Protein AF-A0A2K9BTG3-F1 (afdb_monomer)

pLDDT: mean 80.44, std 11.22, range [36.44, 94.31]

Mean predicted aligned error: 13.42 Å

Sequence (215 aa):
MNRWTSDKAIRYGFTLLWLLAGLSAVVWTIVGSVGYWARKGWLPADTAGWAQAFGAIVAIVVAIAIPFYQNQLQLRQKEEAELKQRLDGINATFALMNHFCGTFRQLIFVISRHPHWSSPARKSIAHELKQSAAMLREIPVTALSNEMVHFLVGLREVSNYGEFIAETLNQFPEPIISEDTVKRIKGQSKLIDKWMEELGELDDDVRYRYQLIRN

Nearest PDB structures (foldseek):
  3ja6-assembly1_H  TM=2.106E-01  e=8.082E-02  Escherichia coli
  3g67-assembly1_B  TM=2.908E-01  e=3.672E-01  Thermotoga maritima
  3zx6-assembly1_B  TM=2.421E-01  e=3.491E-01  Archaeoglobus fulgidus DSM 4304
  8q72-assembly1_B  TM=3.149E-01  e=3.932E+00  Escherichia coli

Solvent-accessible surface area (backbone atoms only — not comparable to full-atom values): 11860 Å² total; per-residue (Å²): 133,85,76,82,47,70,69,56,56,52,52,53,51,53,52,50,50,52,50,50,52,50,52,51,53,52,51,48,52,53,51,51,46,52,53,52,40,32,75,71,66,77,38,66,77,62,57,62,57,51,55,51,51,52,52,50,52,52,50,54,53,49,66,52,50,52,58,54,53,50,50,53,51,51,51,53,51,48,53,54,50,53,50,48,52,48,52,53,40,52,53,53,51,49,52,51,50,54,52,53,38,50,54,4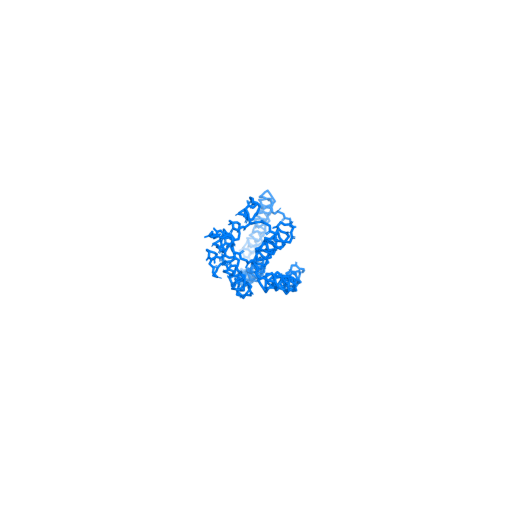7,53,52,47,54,49,48,54,72,74,44,81,65,70,90,44,70,70,52,51,52,49,22,49,49,32,37,50,54,29,53,54,56,68,67,56,57,69,84,80,43,50,79,84,50,39,62,58,52,52,52,50,42,57,54,23,54,51,38,28,55,50,18,53,51,66,68,45,81,75,75,65,82,81,47,72,66,56,55,51,49,53,54,50,53,40,52,50,51,51,52,51,52,51,57,49,47,58,50,50,52,53,53,52,51,53,52,52,63,74,73,107

Radius of gyration: 33.87 Å; Cα contacts (8 Å, |Δi|>4): 104; chains: 1; bounding box: 75×32×94 Å

Foldseek 3Di:
DPPPDPVNVVVVVVVVVVVVVVVVVVLCVVLVVVVVCVVVVNDPPCVNVVSVVVVVVVVVVCVVVVVVVVVVVVVLVVVLVVLVLQLVLLVVLLVLLVLQLVLLVQQLVCCVPPVDQPDPSLLVSLVVLLVSLVVLVPPDLVSHDPVCSVSSVLSNVLSVLSNVVSVLSVDPPNDNCDPVNSVVSVVSSVVSVVVSVVSVVVSVVSVVVSVVSVD

Structure (mmCIF, N/CA/C/O backbone):
data_AF-A0A2K9BTG3-F1
#
_entry.id   AF-A0A2K9BTG3-F1
#
loop_
_atom_site.group_PDB
_atom_site.id
_atom_site.type_symbol
_atom_site.label_atom_id
_atom_site.label_alt_id
_atom_site.label_comp_id
_atom_site.label_asym_id
_atom_site.label_entity_id
_atom_site.label_seq_id
_atom_site.pdbx_PDB_ins_code
_atom_site.Cartn_x
_atom_site.Cartn_y
_atom_site.Cartn_z
_atom_site.occupancy
_atom_site.B_iso_or_equiv
_atom_site.auth_seq_id
_atom_site.auth_comp_id
_atom_site.auth_asym_id
_atom_site.auth_atom_id
_atom_site.pdbx_PDB_model_num
ATOM 1 N N . MET A 1 1 ? -15.028 13.029 10.082 1.00 36.44 1 MET A N 1
ATOM 2 C CA . MET A 1 1 ? -14.264 12.640 11.294 1.00 36.44 1 MET A CA 1
ATOM 3 C C . MET A 1 1 ? -14.322 13.788 12.287 1.00 36.44 1 MET A C 1
ATOM 5 O O . MET A 1 1 ? -13.565 14.740 12.149 1.00 36.44 1 MET A O 1
ATOM 9 N N . ASN A 1 2 ? -15.247 13.743 13.248 1.00 43.81 2 ASN A N 1
ATOM 10 C CA . ASN A 1 2 ? -15.273 14.723 14.333 1.00 43.81 2 ASN A CA 1
ATOM 11 C C . ASN A 1 2 ? -14.110 14.415 15.278 1.00 43.81 2 ASN A C 1
ATOM 13 O O . ASN A 1 2 ? -14.174 13.453 16.039 1.00 43.81 2 ASN A O 1
ATOM 17 N N . ARG A 1 3 ? -13.034 15.209 15.206 1.00 46.75 3 ARG A N 1
ATOM 18 C CA . ARG A 1 3 ? -11.965 15.181 16.209 1.00 46.75 3 ARG A CA 1
ATOM 19 C C . ARG A 1 3 ? -12.603 15.454 17.570 1.00 46.75 3 ARG A C 1
ATOM 21 O O . ARG A 1 3 ? -13.122 16.545 17.808 1.00 46.75 3 ARG A O 1
ATOM 28 N N . TRP A 1 4 ? -12.583 14.453 18.442 1.00 47.34 4 TRP A N 1
ATOM 29 C CA . TRP A 1 4 ? -12.777 14.632 19.873 1.00 47.34 4 TRP A CA 1
ATOM 30 C C . TRP A 1 4 ? -11.646 15.545 20.359 1.00 47.34 4 TRP A C 1
ATOM 32 O O . TRP A 1 4 ? -10.523 15.109 20.585 1.00 47.34 4 TRP A O 1
ATOM 42 N N . THR A 1 5 ? -11.898 16.850 20.397 1.00 57.16 5 THR A N 1
ATOM 43 C CA . THR A 1 5 ? -10.977 17.800 21.014 1.00 57.16 5 THR A CA 1
ATOM 44 C C . THR A 1 5 ? -11.006 17.561 22.521 1.00 57.16 5 THR A C 1
ATOM 46 O O . THR A 1 5 ? -12.083 17.370 23.089 1.00 57.16 5 THR A O 1
ATOM 49 N N . SER A 1 6 ? -9.833 17.553 23.160 1.00 59.50 6 SER A N 1
ATOM 50 C CA . SER A 1 6 ? -9.666 17.271 24.597 1.00 59.50 6 SER A CA 1
ATOM 51 C C . SER A 1 6 ? -10.650 18.066 25.475 1.00 59.50 6 SER A C 1
ATOM 53 O O . SER A 1 6 ? -11.231 17.534 26.415 1.00 59.50 6 SER A O 1
ATOM 55 N N . ASP A 1 7 ? -10.969 19.303 25.079 1.00 61.62 7 ASP A N 1
ATOM 56 C CA . ASP A 1 7 ? -11.951 20.157 25.758 1.00 61.62 7 ASP A CA 1
ATOM 57 C C . ASP A 1 7 ? -13.381 19.604 25.785 1.00 61.62 7 ASP A C 1
ATOM 59 O O . ASP A 1 7 ? -14.102 19.788 26.768 1.00 61.62 7 ASP A O 1
ATOM 63 N N . LYS A 1 8 ? -13.827 18.925 24.721 1.00 62.06 8 LYS A N 1
ATOM 64 C CA . LYS A 1 8 ? -15.168 18.322 24.681 1.00 62.06 8 LYS A CA 1
ATOM 65 C C . LYS A 1 8 ? -15.225 17.099 25.592 1.00 62.06 8 LYS A C 1
ATOM 67 O O . LYS A 1 8 ? -16.190 16.957 26.335 1.00 62.06 8 LYS A O 1
ATOM 72 N N . ALA A 1 9 ? -14.179 16.274 25.590 1.00 63.06 9 ALA A N 1
ATOM 73 C CA . ALA A 1 9 ? -14.059 15.111 26.469 1.00 63.06 9 ALA A CA 1
ATOM 74 C C . ALA A 1 9 ? -14.110 15.510 27.952 1.00 63.06 9 ALA A C 1
ATOM 76 O O . ALA A 1 9 ? -14.863 14.925 28.727 1.00 63.06 9 ALA A O 1
ATOM 77 N N . ILE A 1 10 ? -13.367 16.560 28.321 1.00 68.56 10 ILE A N 1
ATOM 78 C CA . ILE A 1 10 ? -13.328 17.090 29.688 1.00 68.56 10 ILE A CA 1
ATOM 79 C C . ILE A 1 10 ? -14.696 17.650 30.088 1.00 68.56 10 ILE A C 1
ATOM 81 O O . ILE A 1 10 ? -15.190 17.333 31.167 1.00 68.56 10 ILE A O 1
ATOM 85 N N . ARG A 1 11 ? -15.354 18.427 29.216 1.00 70.62 11 ARG A N 1
ATOM 86 C CA . ARG A 1 11 ? -16.689 18.979 29.505 1.00 70.62 11 ARG A CA 1
ATOM 87 C C . ARG A 1 11 ? -17.745 17.892 29.677 1.00 70.62 11 ARG A C 1
ATOM 89 O O . ARG A 1 11 ? -18.478 17.923 30.663 1.00 70.62 11 ARG A O 1
ATOM 96 N N . TYR A 1 12 ? -17.818 16.916 28.772 1.00 74.19 12 TYR A N 1
ATOM 97 C CA . TYR A 1 12 ? -18.778 15.815 28.902 1.00 74.19 12 TYR A CA 1
ATOM 98 C C . TYR A 1 12 ? -18.477 14.937 30.119 1.00 74.19 12 TYR A C 1
ATOM 100 O O . TYR A 1 12 ? -19.401 14.593 30.851 1.00 74.19 12 TYR A O 1
ATOM 108 N N . GLY A 1 13 ? -17.199 14.652 30.390 1.00 75.25 13 GLY A N 1
ATOM 109 C CA . GLY A 1 13 ? -16.774 13.918 31.582 1.00 75.25 13 GLY A CA 1
ATOM 110 C C . GLY A 1 13 ? -17.172 14.625 32.877 1.00 75.25 13 GLY A C 1
ATOM 111 O O . GLY A 1 13 ? -17.758 14.005 33.759 1.00 75.25 13 GLY A O 1
ATOM 112 N N . PHE A 1 14 ? -16.946 15.937 32.968 1.00 79.81 14 PHE A N 1
ATOM 113 C CA . PHE A 1 14 ? -17.319 16.734 34.139 1.00 79.81 14 PHE A CA 1
ATOM 114 C C . PHE A 1 14 ? -18.841 16.794 34.332 1.00 79.81 14 PHE A C 1
ATOM 116 O O . PHE A 1 14 ? -19.332 16.657 35.450 1.00 79.81 14 PHE A O 1
ATOM 123 N N . THR A 1 15 ? -19.598 16.927 33.240 1.00 77.62 15 THR A N 1
ATOM 124 C CA . THR A 1 15 ? -21.071 16.949 33.279 1.00 77.62 15 THR A CA 1
ATOM 125 C C . THR A 1 15 ? -21.636 15.601 33.735 1.00 77.62 15 THR A C 1
ATOM 127 O O . THR A 1 15 ? -22.540 15.558 34.567 1.00 77.62 15 THR A O 1
ATOM 130 N N . LEU A 1 16 ? -21.068 14.495 33.243 1.00 79.38 16 LEU A N 1
ATOM 131 C CA . LEU A 1 16 ? -21.441 13.139 33.648 1.00 79.38 16 LEU A CA 1
ATOM 132 C C . LEU A 1 16 ? -21.132 12.887 35.131 1.00 79.38 16 LEU A C 1
ATOM 134 O O . LEU A 1 16 ? -21.935 12.274 35.829 1.00 79.38 16 LEU A O 1
ATOM 138 N N . LEU A 1 17 ? -19.996 13.390 35.618 1.00 80.56 17 LEU A N 1
ATOM 139 C CA . LEU A 1 17 ? -19.573 13.251 37.012 1.00 80.56 17 LEU A CA 1
ATOM 140 C C . LEU A 1 17 ? -20.520 14.002 37.960 1.00 80.56 17 LEU A C 1
ATOM 142 O O . LEU A 1 17 ? -20.942 13.441 38.969 1.00 80.56 17 LEU A O 1
ATOM 146 N N . TRP A 1 18 ? -20.941 15.218 37.598 1.00 81.62 18 TRP A N 1
ATOM 147 C CA . TRP A 1 18 ? -21.966 15.962 38.342 1.00 81.62 18 TRP A CA 1
ATOM 148 C C . TRP A 1 18 ? -23.341 15.293 38.303 1.00 81.62 18 TRP A C 1
ATOM 150 O O . TRP A 1 18 ? -24.028 15.260 39.322 1.00 81.62 18 TRP A O 1
ATOM 160 N N . LEU A 1 19 ? -23.729 14.715 37.163 1.00 82.00 19 LEU A N 1
ATOM 161 C CA . LEU A 1 19 ? -24.965 13.937 37.046 1.00 82.00 19 LEU A CA 1
ATOM 162 C C . LEU A 1 19 ? -24.946 12.695 37.941 1.00 82.00 19 LEU A C 1
ATOM 164 O O . LEU A 1 19 ? -25.920 12.440 38.644 1.00 82.00 19 LEU A O 1
ATOM 168 N N . LEU A 1 20 ? -23.836 11.954 37.961 1.00 80.31 20 LEU A N 1
ATOM 169 C CA . LEU A 1 20 ? -23.647 10.792 38.832 1.00 80.31 20 LEU A CA 1
ATOM 170 C C . LEU A 1 20 ? -23.641 11.182 40.313 1.00 80.31 20 LEU A C 1
ATOM 172 O O . LEU A 1 20 ? -24.278 10.507 41.118 1.00 80.31 20 LEU A O 1
ATOM 176 N N . ALA A 1 21 ? -22.971 12.278 40.675 1.00 81.12 21 ALA A N 1
ATOM 177 C CA . ALA A 1 21 ? -22.975 12.797 42.040 1.00 81.12 21 ALA A CA 1
ATOM 178 C C . ALA A 1 21 ? -24.385 13.230 42.479 1.00 81.12 21 ALA A C 1
ATOM 180 O O . ALA A 1 21 ? -24.820 12.889 43.579 1.00 81.12 21 ALA A O 1
ATOM 181 N N . GLY A 1 22 ? -25.124 13.913 41.600 1.00 81.25 22 GLY A N 1
ATOM 182 C CA . GLY A 1 22 ? -26.512 14.307 41.835 1.00 81.25 22 GLY A CA 1
ATOM 183 C C . GLY A 1 22 ? -27.444 13.105 41.988 1.00 81.25 22 GLY A C 1
ATOM 184 O O . GLY A 1 22 ? -28.186 13.025 42.963 1.00 81.25 22 GLY A O 1
ATOM 185 N N . LEU A 1 23 ? -27.360 12.127 41.082 1.00 78.00 23 LEU A N 1
ATOM 186 C CA . LEU A 1 23 ? -28.120 10.876 41.168 1.00 78.00 23 LEU A CA 1
ATOM 187 C C . LEU A 1 23 ? -27.798 10.102 42.449 1.00 78.00 23 LEU A C 1
ATOM 189 O O . LEU A 1 23 ? -28.713 9.635 43.121 1.00 78.00 23 LEU A O 1
ATOM 193 N N . SER A 1 24 ? -26.522 10.015 42.826 1.00 77.06 24 SER A N 1
ATOM 194 C CA . SER A 1 24 ? -26.092 9.376 44.073 1.00 77.06 24 SER A CA 1
ATOM 195 C C . SER A 1 24 ? -26.695 10.065 45.300 1.00 77.06 24 SER A C 1
ATOM 197 O O . SER A 1 24 ? -27.245 9.395 46.173 1.00 77.06 24 SER A O 1
ATOM 199 N N . ALA A 1 25 ? -26.687 11.401 45.342 1.00 78.00 25 ALA A N 1
ATOM 200 C CA . ALA A 1 25 ? -27.298 12.171 46.425 1.00 78.00 25 ALA A CA 1
ATOM 201 C C . ALA A 1 25 ? -28.826 11.979 46.500 1.00 78.00 25 ALA A C 1
ATOM 203 O O . ALA A 1 25 ? -29.384 11.859 47.593 1.00 78.00 25 ALA A O 1
ATOM 204 N N . VAL A 1 26 ? -29.509 11.894 45.354 1.00 78.25 26 VAL A N 1
ATOM 205 C CA . VAL A 1 26 ? -30.951 11.598 45.286 1.00 78.25 26 VAL A CA 1
ATOM 206 C C . VAL A 1 26 ? -31.246 10.181 45.789 1.00 78.25 26 VAL A C 1
ATOM 208 O O . VAL A 1 26 ? -32.145 9.984 46.603 1.00 78.25 26 VAL A O 1
ATOM 211 N N . VAL A 1 27 ? -30.458 9.185 45.384 1.00 78.00 27 VAL A N 1
ATOM 212 C CA . VAL A 1 27 ? -30.616 7.807 45.876 1.00 78.00 27 VAL A CA 1
ATOM 213 C C . VAL A 1 27 ? -30.379 7.741 47.385 1.00 78.00 27 VAL A C 1
ATOM 215 O O . VAL A 1 27 ? -31.176 7.142 48.105 1.00 78.00 27 VAL A O 1
ATOM 218 N N . TRP A 1 28 ? -29.345 8.412 47.896 1.00 78.62 28 TRP A N 1
ATOM 219 C CA . TRP A 1 28 ? -29.055 8.441 49.330 1.00 78.62 28 TRP A CA 1
ATOM 220 C C . TRP A 1 28 ? -30.132 9.149 50.148 1.00 78.62 28 TRP A C 1
ATOM 222 O O . TRP A 1 28 ? -30.462 8.702 51.244 1.00 78.62 28 TRP A O 1
ATOM 232 N N . THR A 1 29 ? -30.716 10.227 49.631 1.00 76.75 29 THR A N 1
ATOM 233 C CA . THR A 1 29 ? -31.825 10.909 50.311 1.00 76.75 29 THR A CA 1
ATOM 234 C C . THR A 1 29 ? -33.084 10.050 50.332 1.00 76.75 29 THR A C 1
ATOM 236 O O . THR A 1 29 ? -33.755 10.012 51.363 1.00 76.75 29 THR A O 1
ATOM 239 N N . ILE A 1 30 ? -33.369 9.287 49.274 1.00 72.88 30 ILE A N 1
ATOM 240 C CA . ILE A 1 30 ? -34.473 8.316 49.259 1.00 72.88 30 ILE A CA 1
ATOM 241 C C . ILE A 1 30 ? -34.217 7.193 50.276 1.00 72.88 30 ILE A C 1
ATOM 243 O O . ILE A 1 30 ? -35.064 6.937 51.130 1.00 72.88 30 ILE A O 1
ATOM 247 N N . VAL A 1 31 ? -33.034 6.573 50.253 1.00 72.00 31 VAL A N 1
ATOM 248 C CA . VAL A 1 31 ? -32.662 5.484 51.177 1.00 72.00 31 VAL A CA 1
ATOM 249 C C . VAL A 1 31 ? -32.638 5.963 52.635 1.00 72.00 31 VAL A C 1
ATOM 251 O O . VAL A 1 31 ? -33.196 5.308 53.517 1.00 72.00 31 VAL A O 1
ATOM 254 N N . GLY A 1 32 ? -32.048 7.130 52.897 1.00 70.38 32 GLY A N 1
ATOM 255 C CA . GLY A 1 32 ? -31.987 7.743 54.224 1.00 70.38 32 GLY A CA 1
ATOM 256 C C . GLY A 1 32 ? -33.364 8.140 54.755 1.00 70.38 32 GLY A C 1
ATOM 257 O O . GLY A 1 32 ? -33.646 7.938 55.937 1.00 70.38 32 GLY A O 1
ATOM 258 N N . SER A 1 33 ? -34.253 8.618 53.879 1.00 67.56 33 SER A N 1
ATOM 259 C CA . SER A 1 33 ? -35.650 8.881 54.228 1.00 67.56 33 SER A CA 1
ATOM 260 C C . SER A 1 33 ? -36.353 7.581 54.613 1.00 67.56 33 SER A C 1
ATOM 262 O O . SER A 1 33 ? -36.893 7.496 55.711 1.00 67.56 33 SER A O 1
ATOM 264 N N . VAL A 1 34 ? -36.285 6.533 53.785 1.00 65.12 34 VAL A N 1
ATOM 265 C CA . VAL A 1 34 ? -36.889 5.220 54.090 1.00 65.12 34 VAL A CA 1
ATOM 266 C C . VAL A 1 34 ? -36.386 4.671 55.432 1.00 65.12 34 VAL A C 1
ATOM 268 O O . VAL A 1 34 ? -37.192 4.217 56.242 1.00 65.12 34 VAL A O 1
ATOM 271 N N . GLY A 1 35 ? -35.087 4.792 55.725 1.00 63.53 35 GLY A N 1
ATOM 272 C CA . GLY A 1 35 ? -34.517 4.409 57.021 1.00 63.53 35 GLY A CA 1
ATOM 273 C C . GLY A 1 35 ? -35.051 5.232 58.203 1.00 63.53 35 GLY A C 1
ATOM 274 O O . GLY A 1 35 ? -35.332 4.673 59.264 1.00 63.53 35 GLY A O 1
ATOM 275 N N . TYR A 1 36 ? -35.244 6.544 58.028 1.00 67.12 36 TYR A N 1
ATOM 276 C CA . TYR A 1 36 ? -35.838 7.423 59.042 1.00 67.12 36 TYR A CA 1
ATOM 277 C C . TYR A 1 36 ? -37.305 7.061 59.338 1.00 67.12 36 TYR A C 1
ATOM 279 O O . TYR A 1 36 ? -37.693 6.951 60.504 1.00 67.12 36 TYR A O 1
ATOM 287 N N . TRP A 1 37 ? -38.109 6.817 58.298 1.00 66.62 37 TRP A N 1
ATOM 288 C CA . TRP A 1 37 ? -39.524 6.445 58.426 1.00 66.62 37 TRP A CA 1
ATOM 289 C C . TRP A 1 37 ? -39.719 5.023 58.981 1.00 66.62 37 TRP A C 1
ATOM 291 O O . TRP A 1 37 ? -40.629 4.805 59.783 1.00 66.62 37 TRP A O 1
ATOM 301 N N . ALA A 1 38 ? -38.828 4.083 58.646 1.00 60.09 38 ALA A N 1
ATOM 302 C CA . ALA A 1 38 ? -38.798 2.745 59.242 1.00 60.09 38 ALA A CA 1
ATOM 303 C C . ALA A 1 38 ? -38.472 2.795 60.748 1.00 60.09 38 ALA A C 1
ATOM 305 O O . ALA A 1 38 ? -39.129 2.133 61.548 1.00 60.09 38 ALA A O 1
ATOM 306 N N . ARG A 1 39 ? -37.523 3.647 61.173 1.00 61.94 39 ARG A N 1
ATOM 307 C CA . ARG A 1 39 ? -37.191 3.844 62.601 1.00 61.94 39 ARG A CA 1
ATOM 308 C C . ARG A 1 39 ? -38.335 4.453 63.414 1.00 61.94 39 ARG A C 1
ATOM 310 O O . ARG A 1 39 ? -38.448 4.168 64.601 1.00 61.94 39 ARG A O 1
ATOM 317 N N .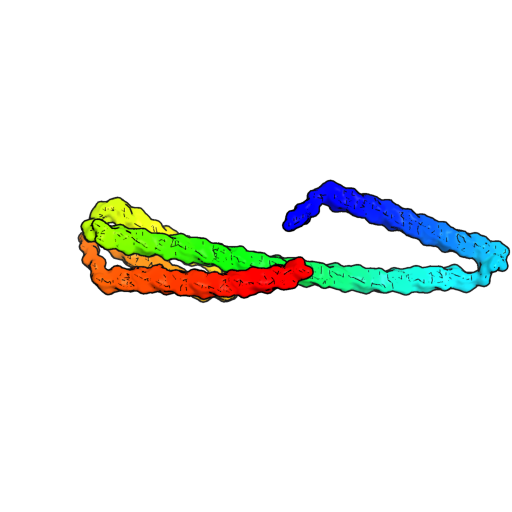 LYS A 1 40 ? -39.173 5.284 62.786 1.00 68.44 40 LYS A N 1
ATOM 318 C CA . LYS A 1 40 ? -40.384 5.864 63.391 1.00 68.44 40 LYS A CA 1
ATOM 319 C C . LYS A 1 40 ? -41.598 4.920 63.384 1.00 68.44 40 LYS A C 1
ATOM 321 O O . LYS A 1 40 ? -42.662 5.327 63.842 1.00 68.44 40 LYS A O 1
ATOM 326 N N . GLY A 1 41 ? -41.456 3.689 62.885 1.00 59.09 41 GLY A N 1
ATOM 327 C CA . GLY A 1 41 ? -42.519 2.677 62.879 1.00 59.09 41 GLY A CA 1
ATOM 328 C C . GLY A 1 41 ? -43.623 2.910 61.842 1.00 59.09 41 GLY A C 1
ATOM 329 O O . GLY A 1 41 ? -44.657 2.255 61.904 1.00 59.09 41 GLY A O 1
ATOM 330 N N . TRP A 1 42 ? -43.424 3.835 60.897 1.00 62.25 42 TRP A N 1
ATOM 331 C CA . TRP A 1 42 ? -44.396 4.149 59.838 1.00 62.25 42 TRP A CA 1
ATOM 332 C C . TRP A 1 42 ? -44.288 3.221 58.617 1.00 62.25 42 TRP A C 1
ATOM 334 O O . TRP A 1 42 ? -45.204 3.180 57.801 1.00 62.25 42 TRP A O 1
ATOM 344 N N . LEU A 1 43 ? -43.187 2.474 58.486 1.00 54.41 43 LEU A N 1
ATOM 345 C CA . LEU A 1 43 ? -42.949 1.500 57.418 1.00 54.41 43 LEU A CA 1
ATOM 346 C C . LEU A 1 43 ? -42.435 0.179 58.014 1.00 54.41 43 LEU A C 1
ATOM 348 O O . LEU A 1 43 ? -41.630 0.219 58.949 1.00 54.41 43 LEU A O 1
ATOM 352 N N . PRO A 1 44 ? -42.858 -0.985 57.485 1.00 59.78 44 PRO A N 1
ATOM 353 C CA . PRO A 1 44 ? -42.378 -2.284 57.945 1.00 59.78 44 PRO A CA 1
ATOM 354 C C . PRO A 1 44 ? -40.862 -2.417 57.732 1.00 59.78 44 PRO A C 1
ATOM 356 O O . PRO A 1 44 ? -40.314 -1.935 56.735 1.00 59.78 44 PRO A O 1
ATOM 359 N N . ALA A 1 45 ? -40.180 -3.082 58.671 1.00 60.16 45 ALA A N 1
ATOM 360 C CA . ALA A 1 45 ? -38.719 -3.226 58.692 1.00 60.16 45 ALA A CA 1
ATOM 361 C C . ALA A 1 45 ? -38.137 -3.863 57.410 1.00 60.16 45 ALA A C 1
ATOM 363 O O . ALA A 1 45 ? -36.992 -3.588 57.052 1.00 60.16 45 ALA A O 1
ATOM 364 N N . ASP A 1 46 ? -38.946 -4.621 56.665 1.00 59.28 46 ASP A N 1
ATOM 365 C CA . ASP A 1 46 ? -38.558 -5.259 55.402 1.00 59.28 46 ASP A CA 1
ATOM 366 C C . ASP A 1 46 ? -38.242 -4.266 54.271 1.00 59.28 46 ASP A C 1
ATOM 368 O O . ASP A 1 46 ? -37.548 -4.613 53.316 1.00 59.28 46 ASP A O 1
ATOM 372 N N . THR A 1 47 ? -38.684 -3.008 54.370 1.00 61.31 47 THR A N 1
ATOM 373 C CA . THR A 1 47 ? -38.504 -1.993 53.312 1.00 61.31 47 THR A CA 1
ATOM 374 C C . THR A 1 47 ? -37.023 -1.690 53.023 1.00 61.31 47 THR A C 1
ATOM 376 O O . THR A 1 47 ? -36.646 -1.440 51.877 1.00 61.31 47 THR A O 1
ATOM 379 N N . ALA A 1 48 ? -36.156 -1.764 54.041 1.00 61.62 48 ALA A N 1
ATOM 380 C CA . ALA A 1 48 ? -34.710 -1.598 53.872 1.00 61.62 48 ALA A CA 1
ATOM 381 C C . ALA A 1 48 ? -34.070 -2.782 53.117 1.00 61.62 48 ALA A C 1
ATOM 383 O O . ALA A 1 48 ? -33.185 -2.576 52.285 1.00 61.62 48 ALA A O 1
ATOM 384 N N . GLY A 1 49 ? -34.563 -4.006 53.348 1.00 61.53 49 GLY A N 1
ATOM 385 C CA . GLY A 1 49 ? -34.142 -5.205 52.617 1.00 61.53 49 GLY A CA 1
ATOM 386 C C . GLY A 1 49 ? -34.541 -5.155 51.141 1.00 61.53 49 GLY A C 1
ATOM 387 O O . GLY A 1 49 ? -33.734 -5.487 50.273 1.00 61.53 49 GLY A O 1
ATOM 388 N N . TRP A 1 50 ? -35.738 -4.640 50.838 1.00 65.25 50 TRP A N 1
ATOM 389 C CA . TRP A 1 50 ? -36.184 -4.412 49.460 1.00 65.25 50 TRP A CA 1
ATOM 390 C C . TRP A 1 50 ? -35.296 -3.407 48.717 1.00 65.25 50 TRP A C 1
ATOM 392 O O . TRP A 1 50 ? -34.876 -3.682 47.593 1.00 65.25 50 TRP A O 1
ATOM 402 N N . ALA A 1 51 ? -34.940 -2.279 49.340 1.00 67.00 51 ALA A N 1
ATOM 403 C CA . ALA A 1 51 ? -34.051 -1.287 48.727 1.00 67.00 51 ALA A CA 1
ATOM 404 C C . ALA A 1 51 ? -32.657 -1.864 48.406 1.00 67.00 51 ALA A C 1
ATOM 406 O O . ALA A 1 51 ? -32.108 -1.613 47.330 1.00 67.00 51 ALA A O 1
ATOM 407 N N . GLN A 1 52 ? -32.103 -2.683 49.305 1.00 67.38 52 GLN A N 1
ATOM 408 C CA . GLN A 1 52 ? -30.823 -3.358 49.091 1.00 67.38 52 GLN A CA 1
ATOM 409 C C . GLN A 1 52 ? -30.905 -4.424 47.987 1.00 67.38 52 GLN A C 1
ATOM 411 O O . GLN A 1 52 ? -29.998 -4.516 47.158 1.00 67.38 52 GLN A O 1
ATOM 416 N N . ALA A 1 53 ? -32.001 -5.186 47.927 1.00 70.62 53 ALA A N 1
ATOM 417 C CA . ALA A 1 53 ? -32.231 -6.179 46.881 1.00 70.62 53 ALA A CA 1
ATOM 418 C C . ALA A 1 53 ? -32.328 -5.534 45.486 1.00 70.62 53 ALA A C 1
ATOM 420 O O . ALA A 1 53 ? -31.680 -5.999 44.549 1.00 70.62 53 ALA A O 1
ATOM 421 N N . PHE A 1 54 ? -33.053 -4.417 45.350 1.00 71.12 54 PHE A N 1
ATOM 422 C CA . PHE A 1 54 ? -33.110 -3.667 44.090 1.00 71.12 54 PHE A CA 1
ATOM 423 C C . PHE A 1 54 ? -31.746 -3.093 43.691 1.00 71.12 54 PHE A C 1
ATOM 425 O O . PHE A 1 54 ? -31.350 -3.212 42.531 1.00 71.12 54 PHE A O 1
ATOM 432 N N . GLY A 1 55 ? -30.995 -2.529 44.643 1.00 69.75 55 GLY A N 1
ATOM 433 C CA . GLY A 1 55 ? -29.638 -2.037 44.392 1.00 69.75 55 GLY A CA 1
ATOM 434 C C . GLY A 1 55 ? -28.690 -3.136 43.899 1.00 69.75 55 GLY A C 1
ATOM 435 O O . GLY A 1 55 ? -27.943 -2.919 42.945 1.00 69.75 55 GLY A O 1
ATOM 436 N N . ALA A 1 56 ? -28.766 -4.333 44.489 1.00 69.12 56 ALA A N 1
ATOM 437 C CA . ALA A 1 56 ? -27.967 -5.485 44.075 1.00 69.12 56 ALA A CA 1
ATOM 438 C C . ALA A 1 56 ? -28.322 -5.964 42.657 1.00 69.12 56 ALA A C 1
ATOM 440 O O . ALA A 1 56 ? -27.425 -6.215 41.855 1.00 69.12 56 ALA A O 1
ATOM 441 N N . ILE A 1 57 ? -29.613 -6.030 42.314 1.00 73.19 57 ILE A N 1
ATOM 442 C CA . ILE A 1 57 ? -30.066 -6.415 40.968 1.00 73.19 57 ILE A CA 1
ATOM 443 C C . ILE A 1 57 ? -29.566 -5.412 39.922 1.00 73.19 57 ILE A C 1
ATOM 445 O O . ILE A 1 57 ? -28.999 -5.814 38.907 1.00 73.19 57 ILE A O 1
ATOM 449 N N . VAL A 1 58 ? -29.713 -4.108 40.177 1.00 75.44 58 VAL A N 1
ATOM 450 C CA . VAL A 1 58 ? -29.225 -3.062 39.264 1.00 75.44 58 VAL A CA 1
ATOM 451 C C . VAL A 1 58 ? -27.705 -3.136 39.112 1.00 75.44 58 VAL A C 1
ATOM 453 O O . VAL A 1 58 ? -27.206 -3.055 37.992 1.00 75.44 58 VAL A O 1
ATOM 456 N N . ALA A 1 59 ? -26.965 -3.349 40.203 1.00 77.06 59 ALA A N 1
ATOM 457 C CA . ALA A 1 59 ? -25.513 -3.493 40.155 1.00 77.06 59 ALA A CA 1
ATOM 458 C C . ALA A 1 59 ? -25.076 -4.687 39.291 1.00 77.06 59 ALA A C 1
ATOM 460 O O . ALA A 1 59 ? -24.160 -4.544 38.486 1.00 77.06 59 ALA A O 1
ATOM 461 N N . ILE A 1 60 ? -25.758 -5.833 39.397 1.00 77.00 60 ILE A N 1
ATOM 462 C CA . ILE A 1 60 ? -25.490 -7.015 38.563 1.00 77.00 60 ILE A CA 1
ATOM 463 C C . ILE A 1 60 ? -25.787 -6.718 37.087 1.00 77.00 60 ILE A C 1
ATOM 465 O O . ILE A 1 60 ? -24.963 -7.015 36.222 1.00 77.00 60 ILE A O 1
ATOM 469 N N . VAL A 1 61 ? -26.928 -6.088 36.786 1.00 78.19 61 VAL A N 1
ATOM 470 C CA . VAL A 1 61 ? -27.300 -5.721 35.408 1.00 78.19 61 VAL A CA 1
ATOM 471 C C . VAL A 1 61 ? -26.269 -4.768 34.801 1.00 78.19 61 VAL A C 1
ATOM 473 O O . VAL A 1 61 ? -25.812 -4.992 33.682 1.00 78.19 61 VAL A O 1
ATOM 476 N N . VAL A 1 62 ? -25.847 -3.742 35.543 1.00 81.81 62 VAL A N 1
ATOM 477 C CA . VAL A 1 62 ? -24.820 -2.785 35.101 1.00 81.81 62 VAL A CA 1
ATOM 478 C C . VAL A 1 62 ? -23.464 -3.473 34.919 1.00 81.81 62 VAL A C 1
ATOM 480 O O . VAL A 1 62 ? -22.789 -3.233 33.916 1.00 81.81 62 VAL A O 1
ATOM 483 N N . ALA A 1 63 ? -23.086 -4.370 35.833 1.00 76.19 63 ALA A N 1
ATOM 484 C CA . ALA A 1 63 ? -21.836 -5.120 35.763 1.00 76.19 63 ALA A CA 1
ATOM 485 C C . ALA A 1 63 ? -21.749 -6.044 34.538 1.00 76.19 63 ALA A C 1
ATOM 487 O O . ALA A 1 63 ? -20.645 -6.315 34.080 1.00 76.19 63 ALA A O 1
ATOM 488 N N . ILE A 1 64 ? -22.880 -6.494 33.984 1.00 82.06 64 ILE A N 1
ATOM 489 C CA . ILE A 1 64 ? -22.930 -7.294 32.748 1.00 82.06 64 ILE A CA 1
ATOM 490 C C . ILE A 1 64 ? -23.059 -6.393 31.510 1.00 82.06 64 ILE A C 1
ATOM 492 O O . ILE A 1 64 ? -22.392 -6.616 30.498 1.00 82.06 64 ILE A O 1
ATOM 496 N N . ALA A 1 65 ? -23.891 -5.351 31.581 1.00 78.44 65 ALA A N 1
ATOM 497 C CA . ALA A 1 65 ? -24.178 -4.477 30.448 1.00 78.44 65 ALA A CA 1
ATOM 498 C C . ALA A 1 65 ? -22.950 -3.671 29.995 1.00 78.44 65 ALA A C 1
ATOM 500 O O . ALA A 1 65 ? -22.705 -3.553 28.795 1.00 78.44 65 ALA A O 1
ATOM 501 N N . ILE A 1 66 ? -22.153 -3.152 30.937 1.00 82.75 66 ILE A N 1
ATOM 502 C CA . ILE A 1 66 ? -20.947 -2.370 30.625 1.00 82.75 66 ILE A CA 1
ATOM 503 C C . ILE A 1 66 ? -19.915 -3.186 29.827 1.00 82.75 66 ILE A C 1
ATOM 505 O O . ILE A 1 66 ? -19.556 -2.739 28.735 1.00 82.75 66 ILE A O 1
ATOM 509 N N . PRO A 1 67 ? -19.429 -4.357 30.292 1.00 80.38 67 PRO A N 1
ATOM 510 C CA . PRO A 1 67 ? -18.435 -5.122 29.545 1.00 80.38 67 PRO A CA 1
ATOM 511 C C . PRO A 1 67 ? -18.985 -5.630 28.212 1.00 80.38 67 PRO A C 1
ATOM 513 O O . PRO A 1 67 ? -18.240 -5.658 27.238 1.00 80.38 67 PRO A O 1
ATOM 516 N N . PHE A 1 68 ? -20.278 -5.959 28.120 1.00 84.31 68 PHE A N 1
ATOM 517 C CA . PHE A 1 68 ? -20.894 -6.327 26.844 1.00 84.31 68 PHE A CA 1
ATOM 518 C C . PHE A 1 68 ? -20.808 -5.184 25.821 1.00 84.31 68 PHE A C 1
ATOM 520 O O . PHE A 1 68 ? -20.365 -5.388 24.689 1.00 84.31 68 PHE A O 1
ATOM 527 N N . TYR A 1 69 ? -21.162 -3.965 26.234 1.00 81.38 69 TYR A N 1
ATOM 528 C CA . TYR A 1 69 ? -21.103 -2.791 25.365 1.00 81.38 69 TYR A CA 1
ATOM 529 C C . TYR A 1 69 ? -19.660 -2.407 25.009 1.00 81.38 69 TYR A C 1
ATOM 531 O O . TYR A 1 69 ? -19.367 -2.054 23.867 1.00 81.38 69 TYR A O 1
ATOM 539 N N . GLN A 1 70 ? -18.737 -2.516 25.968 1.00 83.44 70 GLN A N 1
ATOM 540 C CA . GLN A 1 70 ? -17.312 -2.277 25.735 1.00 83.44 70 GLN A CA 1
ATOM 541 C C . GLN A 1 70 ? -16.715 -3.292 24.759 1.00 83.44 70 GLN A C 1
ATOM 543 O O . GLN A 1 70 ? -15.957 -2.900 23.875 1.00 83.44 70 GLN A O 1
ATOM 548 N N . ASN A 1 71 ? -17.078 -4.571 24.872 1.00 87.06 71 ASN A N 1
ATOM 549 C CA . ASN A 1 71 ? -16.582 -5.614 23.981 1.00 87.06 71 ASN A CA 1
ATOM 550 C C . ASN A 1 71 ? -17.086 -5.395 22.544 1.00 87.06 71 ASN A C 1
ATOM 552 O O . ASN A 1 71 ? -16.301 -5.429 21.604 1.00 87.06 71 ASN A O 1
ATOM 556 N N . GLN A 1 72 ? -18.363 -5.040 22.372 1.00 85.31 72 GLN A N 1
ATOM 557 C CA . GLN A 1 72 ? -18.926 -4.659 21.068 1.00 85.31 72 GLN A CA 1
ATOM 558 C C . GLN A 1 72 ? -18.190 -3.468 20.432 1.00 85.31 72 GLN A C 1
ATOM 560 O O . GLN A 1 72 ? -17.857 -3.498 19.248 1.00 85.31 72 GLN A O 1
ATOM 565 N N . LEU A 1 73 ? -17.887 -2.427 21.215 1.00 85.62 73 LEU A N 1
ATOM 566 C CA . LEU A 1 73 ? -17.122 -1.273 20.731 1.00 85.62 73 LEU A CA 1
ATOM 567 C C . LEU A 1 73 ? -15.685 -1.648 20.348 1.00 85.62 73 LEU A C 1
ATOM 569 O O . LEU A 1 73 ? -15.191 -1.184 19.323 1.00 85.62 73 LEU A O 1
ATOM 573 N N . GLN A 1 74 ? -15.020 -2.492 21.140 1.00 86.62 74 GLN A N 1
ATOM 574 C CA . GLN A 1 74 ? -13.664 -2.958 20.842 1.00 86.62 74 GLN A CA 1
ATOM 575 C C . GLN A 1 74 ? -13.612 -3.812 19.574 1.00 86.62 74 GLN A C 1
ATOM 577 O O . GLN A 1 74 ? -12.669 -3.673 18.799 1.00 86.62 74 GLN A O 1
ATOM 582 N N . LEU A 1 75 ? -14.614 -4.665 19.342 1.00 87.56 75 LEU A N 1
ATOM 583 C CA . LEU A 1 75 ? -14.710 -5.467 18.122 1.00 87.56 75 LEU A CA 1
ATOM 584 C C . LEU A 1 75 ? -14.834 -4.570 16.885 1.00 87.56 75 LEU A C 1
ATOM 586 O O . LEU A 1 75 ? -14.018 -4.691 15.976 1.00 87.56 75 LEU A O 1
ATOM 590 N N . ARG A 1 76 ? -15.742 -3.585 16.903 1.00 86.00 76 ARG A N 1
ATOM 591 C CA . ARG A 1 76 ? -15.880 -2.621 15.794 1.00 86.00 76 ARG A CA 1
ATOM 592 C C . ARG A 1 76 ? -14.604 -1.818 15.545 1.00 86.00 76 ARG A C 1
ATOM 594 O O . ARG A 1 76 ? -14.208 -1.625 14.403 1.00 86.00 76 ARG A O 1
ATOM 601 N N . GLN A 1 77 ? -13.932 -1.366 16.605 1.00 87.00 77 GLN A N 1
ATOM 602 C CA . GLN A 1 77 ? -12.669 -0.631 16.472 1.00 87.00 77 GLN A CA 1
ATOM 603 C C . GLN A 1 77 ? -11.552 -1.490 15.871 1.00 87.00 77 GLN A C 1
ATOM 605 O O . GLN A 1 77 ? -10.744 -0.977 15.097 1.00 87.00 77 GLN A O 1
ATOM 610 N N . LYS A 1 78 ? -11.497 -2.782 16.216 1.00 88.19 78 LYS A N 1
ATOM 611 C CA . LYS A 1 78 ? -10.546 -3.722 15.612 1.00 88.19 78 LYS A CA 1
ATOM 612 C C . LYS A 1 78 ? -10.841 -3.927 14.130 1.00 88.19 78 LYS A C 1
ATOM 614 O O . LYS A 1 78 ? -9.924 -3.796 13.331 1.00 88.19 78 LYS A O 1
ATOM 619 N N . GLU A 1 79 ? -12.101 -4.146 13.762 1.00 88.06 79 GLU A N 1
ATOM 620 C CA . GLU A 1 79 ? -12.514 -4.297 12.359 1.00 88.06 79 GLU A CA 1
ATOM 621 C C . GLU A 1 79 ? -12.189 -3.046 11.524 1.00 88.06 79 GLU A C 1
ATOM 623 O O . GLU A 1 79 ? -11.614 -3.147 10.440 1.00 88.06 79 GLU A O 1
ATOM 628 N N . GLU A 1 80 ? -12.478 -1.848 12.044 1.00 87.31 80 GLU A N 1
ATOM 629 C CA . GLU A 1 80 ? -12.117 -0.591 11.377 1.00 87.31 80 GLU A CA 1
ATOM 630 C C . GLU A 1 80 ? -10.598 -0.427 11.221 1.00 87.31 80 GLU A C 1
ATOM 632 O O . GLU A 1 80 ? -10.131 0.043 10.179 1.00 87.31 80 GLU A O 1
ATOM 637 N N . ALA A 1 81 ? -9.821 -0.795 12.245 1.00 87.50 81 ALA A N 1
ATOM 638 C CA . ALA A 1 81 ? -8.365 -0.720 12.206 1.00 87.50 81 ALA A CA 1
ATOM 639 C C . ALA A 1 81 ? -7.773 -1.703 11.185 1.00 87.50 81 ALA A C 1
ATOM 641 O O . ALA A 1 81 ? -6.885 -1.321 10.423 1.00 87.50 81 ALA A O 1
ATOM 642 N N . GLU A 1 82 ? -8.298 -2.929 11.122 1.00 87.75 82 GLU A N 1
ATOM 643 C CA . GLU A 1 82 ? -7.896 -3.942 10.145 1.00 87.75 82 GLU A CA 1
ATOM 644 C C . GLU A 1 82 ? -8.201 -3.498 8.711 1.00 87.75 82 GLU A C 1
ATOM 646 O O . GLU A 1 82 ? -7.329 -3.569 7.845 1.00 87.75 82 GLU A O 1
ATOM 651 N N . LEU A 1 83 ? -9.408 -2.986 8.446 1.00 87.56 83 LEU A N 1
ATOM 652 C CA . LEU A 1 83 ? -9.768 -2.477 7.119 1.00 87.56 83 LEU A CA 1
ATOM 653 C C . LEU A 1 83 ? -8.917 -1.278 6.712 1.00 87.56 83 LEU A C 1
ATOM 655 O O . LEU A 1 83 ? -8.468 -1.196 5.569 1.00 87.56 83 LEU A O 1
ATOM 659 N N . LYS A 1 84 ? -8.648 -0.361 7.644 1.00 87.88 84 LYS A N 1
ATOM 660 C CA . LYS A 1 84 ? -7.767 0.773 7.375 1.00 87.88 84 LYS A CA 1
ATOM 661 C C . LYS A 1 84 ? -6.350 0.310 7.038 1.00 87.88 84 LYS A C 1
ATOM 663 O O . LYS A 1 84 ? -5.778 0.786 6.064 1.00 87.88 84 LYS A O 1
ATOM 668 N N . GLN A 1 85 ? -5.806 -0.641 7.795 1.00 87.19 85 GLN A N 1
ATOM 669 C CA . GLN A 1 85 ? -4.488 -1.207 7.519 1.00 87.19 85 GLN A CA 1
ATOM 670 C C . GLN A 1 85 ? -4.438 -1.887 6.141 1.00 87.19 85 GLN A C 1
ATOM 672 O O . GLN A 1 85 ? -3.441 -1.759 5.431 1.00 87.19 85 GLN A O 1
ATOM 677 N N . ARG A 1 86 ? -5.516 -2.570 5.731 1.00 88.44 86 ARG A N 1
ATOM 678 C CA . ARG A 1 86 ? -5.636 -3.142 4.380 1.00 88.44 86 ARG A CA 1
ATOM 679 C C . ARG A 1 86 ? -5.610 -2.058 3.301 1.00 88.44 86 ARG A C 1
ATOM 681 O O . ARG A 1 86 ? -4.830 -2.184 2.364 1.00 88.44 86 ARG A O 1
ATOM 688 N N . LEU A 1 87 ? -6.386 -0.982 3.460 1.00 89.31 87 LEU A N 1
ATOM 689 C CA . LEU A 1 87 ? -6.393 0.160 2.532 1.00 89.31 87 LEU A CA 1
ATOM 690 C C . LEU A 1 87 ? -5.025 0.843 2.436 1.00 89.31 87 LEU A C 1
ATOM 692 O O . LEU A 1 87 ? -4.583 1.195 1.345 1.00 89.31 87 LEU A O 1
ATOM 696 N N . ASP A 1 88 ? -4.332 1.011 3.562 1.00 88.88 88 ASP A N 1
ATOM 697 C CA . ASP A 1 88 ? -2.981 1.573 3.578 1.00 88.88 88 ASP A CA 1
ATOM 698 C C . ASP A 1 88 ? -2.000 0.663 2.808 1.00 88.88 88 ASP A C 1
ATOM 700 O O . ASP A 1 88 ? -1.182 1.155 2.027 1.00 88.88 88 ASP A O 1
ATOM 704 N N . GLY A 1 89 ? -2.130 -0.664 2.944 1.00 88.12 89 GLY A N 1
ATOM 705 C CA . GLY A 1 89 ? -1.349 -1.647 2.183 1.00 88.12 89 GLY A CA 1
ATOM 706 C C . GLY A 1 89 ? -1.629 -1.632 0.675 1.00 88.12 89 GLY A C 1
ATOM 707 O O . GLY A 1 89 ? -0.692 -1.690 -0.126 1.00 88.12 89 GLY A O 1
ATOM 708 N N . ILE A 1 90 ? -2.898 -1.500 0.282 1.00 91.38 90 ILE A N 1
ATOM 709 C CA . ILE A 1 90 ? -3.328 -1.359 -1.120 1.00 91.38 90 ILE A CA 1
ATOM 710 C C . ILE A 1 90 ? -2.744 -0.083 -1.725 1.00 91.38 90 ILE A C 1
ATOM 712 O O . ILE A 1 90 ? -2.078 -0.139 -2.757 1.00 91.38 90 ILE A O 1
ATOM 716 N N . ASN A 1 91 ? -2.898 1.056 -1.046 1.00 90.62 91 ASN A N 1
ATOM 717 C CA . ASN A 1 91 ? -2.366 2.338 -1.509 1.00 90.62 91 ASN A CA 1
ATOM 718 C C . ASN A 1 91 ? -0.837 2.324 -1.639 1.00 90.62 91 ASN A C 1
ATOM 720 O O . ASN A 1 91 ? -0.296 2.844 -2.617 1.00 90.62 91 ASN A O 1
ATOM 724 N N . ALA A 1 92 ? -0.129 1.716 -0.682 1.00 90.00 92 ALA A N 1
ATOM 725 C CA . ALA A 1 92 ? 1.321 1.562 -0.757 1.00 90.00 92 ALA A CA 1
ATOM 726 C C . ALA A 1 92 ? 1.736 0.710 -1.968 1.00 90.00 92 ALA A C 1
ATOM 728 O O . ALA A 1 92 ? 2.637 1.091 -2.716 1.00 90.00 92 ALA A O 1
ATOM 729 N N . THR A 1 93 ? 1.045 -0.409 -2.201 1.00 91.06 93 THR A N 1
ATOM 730 C CA . THR A 1 93 ? 1.299 -1.296 -3.346 1.00 91.06 93 THR A CA 1
ATOM 731 C C . THR A 1 93 ? 1.014 -0.585 -4.670 1.00 91.06 93 THR A C 1
ATOM 733 O O . THR A 1 93 ? 1.829 -0.647 -5.590 1.00 91.06 93 THR A O 1
ATOM 736 N N . PHE A 1 94 ? -0.077 0.180 -4.746 1.00 92.06 94 PHE A N 1
ATOM 737 C CA . PHE A 1 94 ? -0.435 0.979 -5.916 1.00 92.06 94 PHE A CA 1
ATOM 738 C C . PHE A 1 94 ? 0.630 2.038 -6.230 1.00 92.06 94 PHE A C 1
ATOM 740 O O . PHE A 1 94 ? 1.049 2.190 -7.378 1.00 92.06 94 PHE A O 1
ATOM 747 N N . ALA A 1 95 ? 1.132 2.738 -5.208 1.00 90.69 95 ALA A N 1
ATOM 748 C CA . ALA A 1 95 ? 2.199 3.722 -5.372 1.00 90.69 95 ALA A CA 1
ATOM 749 C C . ALA A 1 95 ? 3.495 3.088 -5.906 1.00 90.69 95 ALA A C 1
ATOM 751 O O . ALA A 1 95 ? 4.134 3.657 -6.796 1.00 90.69 95 ALA A O 1
ATOM 752 N N . LEU A 1 96 ? 3.854 1.896 -5.414 1.00 90.31 96 LEU A N 1
ATOM 753 C CA . LEU A 1 96 ? 5.008 1.137 -5.903 1.00 90.31 96 LEU A CA 1
ATOM 754 C C . LEU A 1 96 ? 4.830 0.719 -7.367 1.00 90.31 96 LEU A C 1
ATOM 756 O O . LEU A 1 96 ? 5.734 0.939 -8.174 1.00 90.31 96 LEU A O 1
ATOM 760 N N . MET A 1 97 ? 3.666 0.171 -7.730 1.00 92.12 97 MET A N 1
ATOM 761 C CA . MET A 1 97 ? 3.358 -0.212 -9.113 1.00 92.12 97 MET A CA 1
ATOM 762 C C . MET A 1 97 ? 3.404 0.976 -10.065 1.00 92.12 97 MET A C 1
ATOM 764 O O . MET A 1 97 ? 4.037 0.893 -11.117 1.00 92.12 97 MET A O 1
ATOM 768 N N . ASN A 1 98 ? 2.778 2.091 -9.688 1.00 91.31 98 ASN A N 1
ATOM 769 C CA . ASN A 1 98 ? 2.734 3.289 -10.515 1.00 91.31 98 ASN A CA 1
ATOM 770 C C . ASN A 1 98 ? 4.138 3.866 -10.741 1.00 91.31 98 ASN A C 1
ATOM 772 O O . ASN A 1 98 ? 4.494 4.214 -11.868 1.00 91.31 98 ASN A O 1
ATOM 776 N N . HIS A 1 99 ? 4.967 3.911 -9.692 1.00 89.38 99 HIS A N 1
ATOM 777 C CA . HIS A 1 99 ? 6.363 4.322 -9.819 1.00 89.38 99 HIS A CA 1
ATOM 778 C C . HIS A 1 99 ? 7.123 3.407 -10.791 1.00 89.38 99 HIS A C 1
ATOM 780 O O . HIS A 1 99 ? 7.741 3.896 -11.736 1.00 89.38 99 HIS A O 1
ATOM 786 N N . PHE A 1 100 ? 7.010 2.086 -10.624 1.00 87.75 100 PHE A N 1
ATOM 787 C CA . PHE A 1 100 ? 7.741 1.116 -11.439 1.00 87.75 100 PHE A CA 1
ATOM 788 C C . PHE A 1 100 ? 7.284 1.103 -12.908 1.00 87.75 100 PHE A C 1
ATOM 790 O O . PHE A 1 100 ? 8.108 1.086 -13.827 1.00 87.75 100 PHE A O 1
ATOM 797 N N . CYS A 1 101 ? 5.972 1.188 -13.151 1.00 88.56 101 CYS A N 1
ATOM 798 C CA . CYS A 1 101 ? 5.406 1.335 -14.492 1.00 88.56 101 CYS A CA 1
ATOM 799 C C . CYS A 1 101 ? 5.882 2.639 -15.155 1.00 88.56 101 CYS A C 1
ATOM 801 O O . CYS A 1 101 ? 6.273 2.639 -16.326 1.00 88.56 101 CYS A O 1
ATOM 803 N N . GLY A 1 102 ? 5.933 3.738 -14.394 1.00 88.19 102 GLY A N 1
ATOM 804 C CA . GLY A 1 102 ? 6.502 5.011 -14.834 1.00 88.19 102 GLY A CA 1
ATOM 805 C C . GLY A 1 102 ? 7.940 4.868 -15.336 1.00 88.19 102 GLY A C 1
ATOM 806 O O . GLY A 1 102 ? 8.238 5.288 -16.458 1.00 88.19 102 GLY A O 1
ATOM 807 N N . THR A 1 103 ? 8.804 4.201 -14.569 1.00 88.38 103 THR A N 1
ATOM 808 C CA . THR A 1 103 ? 10.209 3.967 -14.942 1.00 88.38 103 THR A CA 1
ATOM 809 C C . THR A 1 103 ? 10.335 3.123 -16.215 1.00 88.38 103 THR A C 1
ATOM 811 O O . THR A 1 103 ? 11.118 3.459 -17.107 1.00 88.38 103 THR A O 1
ATOM 814 N N . PHE A 1 104 ? 9.521 2.074 -16.390 1.00 87.00 104 PHE A N 1
ATOM 815 C CA . PHE A 1 104 ? 9.524 1.298 -17.640 1.00 87.00 104 PHE A CA 1
ATOM 816 C C . PHE A 1 104 ? 9.021 2.081 -18.847 1.00 87.00 104 PHE A C 1
ATOM 818 O O . PHE A 1 104 ? 9.572 1.951 -19.941 1.00 87.00 104 PHE A O 1
ATOM 825 N N . ARG A 1 105 ? 7.984 2.905 -18.681 1.00 89.31 105 ARG A N 1
ATOM 826 C CA . ARG A 1 105 ? 7.484 3.758 -19.766 1.00 89.31 105 ARG A CA 1
ATOM 827 C C . ARG A 1 105 ? 8.540 4.775 -20.190 1.00 89.31 105 ARG A C 1
ATOM 829 O O . ARG A 1 105 ? 8.746 4.967 -21.390 1.00 89.31 105 ARG A O 1
ATOM 836 N N . GLN A 1 106 ? 9.259 5.361 -19.234 1.00 87.88 106 GLN A N 1
ATOM 837 C CA . GLN A 1 106 ? 10.402 6.229 -19.521 1.00 87.88 106 GLN A CA 1
ATOM 838 C C . GLN A 1 106 ? 11.525 5.473 -20.238 1.00 87.88 106 GLN A C 1
ATOM 840 O O . GLN A 1 106 ? 12.055 5.974 -21.230 1.00 87.88 106 GLN A O 1
ATOM 845 N N . LEU A 1 107 ? 11.831 4.244 -19.813 1.00 86.31 107 LEU A N 1
ATOM 846 C CA . LEU A 1 107 ? 12.802 3.391 -20.495 1.00 86.31 107 LEU A CA 1
ATOM 847 C C . LEU A 1 107 ? 12.411 3.149 -21.960 1.00 86.31 107 LEU A C 1
ATOM 849 O O . LEU A 1 107 ? 13.228 3.352 -22.858 1.00 86.31 107 LEU A O 1
ATOM 853 N N . ILE A 1 108 ? 11.159 2.756 -22.216 1.00 86.44 108 ILE A N 1
ATOM 854 C CA . ILE A 1 108 ? 10.641 2.539 -23.576 1.00 86.44 108 ILE A CA 1
ATOM 855 C C . ILE A 1 108 ? 10.789 3.815 -24.405 1.00 86.44 108 ILE A C 1
ATOM 857 O O . ILE A 1 108 ? 11.231 3.753 -25.555 1.00 86.44 108 ILE A O 1
ATOM 861 N N . PHE A 1 109 ? 10.443 4.969 -23.834 1.00 86.31 109 PHE A N 1
ATOM 862 C CA . PHE A 1 109 ? 10.548 6.257 -24.510 1.00 86.31 109 PHE A CA 1
ATOM 863 C C . PHE A 1 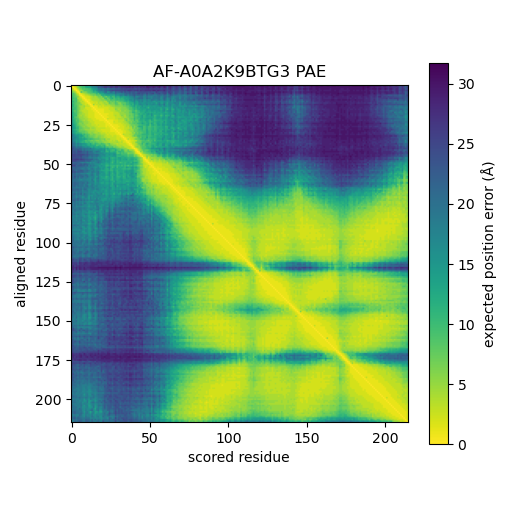109 ? 11.996 6.591 -24.886 1.00 86.31 109 PHE A C 1
ATOM 865 O O . PHE A 1 109 ? 12.267 6.942 -26.036 1.00 86.31 109 PHE A O 1
ATOM 872 N N . VAL A 1 110 ? 12.940 6.428 -23.956 1.00 82.75 110 VAL A N 1
ATOM 873 C CA . VAL A 1 110 ? 14.357 6.726 -24.194 1.00 82.75 110 VAL A CA 1
ATOM 874 C C . VAL A 1 110 ? 14.982 5.763 -25.201 1.00 82.75 110 VAL A C 1
ATOM 876 O O . VAL A 1 110 ? 15.698 6.219 -26.094 1.00 82.75 110 VAL A O 1
ATOM 879 N N . ILE A 1 111 ? 14.669 4.464 -25.131 1.00 79.75 111 ILE A N 1
ATOM 880 C CA . ILE A 1 111 ? 15.118 3.483 -26.133 1.00 79.75 111 ILE A CA 1
ATOM 881 C C . ILE A 1 111 ? 14.584 3.852 -27.524 1.00 79.75 111 ILE A C 1
ATOM 883 O O . ILE A 1 111 ? 15.329 3.793 -28.499 1.00 79.75 111 ILE A O 1
ATOM 887 N N . SER A 1 112 ? 13.315 4.265 -27.616 1.00 80.06 112 SER A N 1
ATOM 888 C CA . SER A 1 112 ? 12.665 4.580 -28.896 1.00 80.06 112 SER A CA 1
ATOM 889 C C . SER A 1 112 ? 13.177 5.881 -29.527 1.00 80.06 112 SER A C 1
ATOM 891 O O . SER A 1 112 ? 13.251 5.978 -30.748 1.00 80.06 112 SER A O 1
ATOM 893 N N . ARG A 1 113 ? 13.501 6.896 -28.712 1.00 76.56 113 ARG A N 1
ATOM 894 C CA . ARG A 1 113 ? 13.856 8.247 -29.184 1.00 76.56 113 ARG A CA 1
ATOM 895 C C . ARG A 1 113 ? 15.349 8.442 -29.425 1.00 76.56 113 ARG A C 1
ATOM 897 O O . ARG A 1 113 ? 15.733 9.196 -30.314 1.00 76.56 113 ARG A O 1
ATOM 904 N N . HIS A 1 114 ? 16.188 7.782 -28.637 1.00 68.19 114 HIS A N 1
ATOM 905 C CA . HIS A 1 114 ? 17.637 7.884 -28.745 1.00 68.19 114 HIS A CA 1
ATOM 906 C C . HIS A 1 114 ? 18.193 6.488 -28.961 1.00 68.19 114 HIS A C 1
ATOM 908 O O . HIS A 1 114 ? 18.495 5.837 -27.970 1.00 68.19 114 HIS A O 1
ATOM 914 N N . PRO A 1 115 ? 18.319 5.997 -30.208 1.00 61.84 115 PRO A N 1
ATOM 915 C CA . PRO A 1 115 ? 18.857 4.663 -30.477 1.00 61.84 115 PRO A CA 1
ATOM 916 C C . PRO A 1 115 ? 20.341 4.544 -30.088 1.00 61.84 115 PRO A C 1
ATOM 918 O O . PRO A 1 115 ? 20.798 3.450 -29.759 1.00 61.84 115 PRO A O 1
ATOM 921 N N . HIS A 1 116 ? 21.067 5.667 -30.061 1.00 62.47 116 HIS A N 1
ATOM 922 C CA . HIS A 1 116 ? 22.478 5.738 -29.677 1.00 62.47 116 HIS A CA 1
ATOM 923 C C . HIS A 1 116 ? 22.660 5.697 -28.153 1.00 62.47 116 HIS A C 1
ATOM 925 O O . HIS A 1 116 ? 21.899 6.292 -27.387 1.00 62.47 116 HIS A O 1
ATOM 931 N N . TRP A 1 117 ? 23.676 4.965 -27.714 1.00 59.53 117 TRP A N 1
ATOM 932 C CA . TRP A 1 117 ? 23.746 4.360 -26.384 1.00 59.53 117 TRP A CA 1
ATOM 933 C C . TRP A 1 117 ? 24.401 5.231 -25.313 1.00 59.53 117 TRP A C 1
ATOM 935 O O . TRP A 1 117 ? 24.015 5.161 -24.148 1.00 59.53 117 TRP A O 1
ATOM 945 N N . SER A 1 118 ? 25.290 6.137 -25.710 1.00 63.53 118 SER A N 1
ATOM 946 C CA . SER A 1 118 ? 26.025 7.038 -24.814 1.00 63.53 118 SER A CA 1
ATOM 947 C C . SER A 1 118 ? 25.205 8.197 -24.208 1.00 63.53 118 SER A C 1
ATOM 949 O O . SER A 1 118 ? 25.775 9.121 -23.627 1.00 63.53 118 SER A O 1
ATOM 951 N N . SER A 1 119 ? 23.869 8.185 -24.306 1.00 69.81 119 SER A N 1
ATOM 952 C CA . SER A 1 119 ? 23.045 9.273 -23.760 1.00 69.81 119 SER A CA 1
ATOM 953 C C . SER A 1 119 ? 23.014 9.251 -22.216 1.00 69.81 119 SER A C 1
ATOM 955 O O . SER A 1 119 ? 22.745 8.198 -21.626 1.00 69.81 119 SER A O 1
ATOM 957 N N . PRO A 1 120 ? 23.199 10.398 -21.535 1.00 78.19 120 PRO A N 1
ATOM 958 C CA . PRO A 1 120 ? 23.056 10.504 -20.079 1.00 78.19 120 PRO A CA 1
ATOM 959 C C . PRO A 1 120 ? 21.696 10.011 -19.557 1.00 78.19 120 PRO A C 1
ATOM 961 O O . PRO A 1 120 ? 21.624 9.428 -18.480 1.00 78.19 120 PRO A O 1
ATOM 964 N N . ALA A 1 121 ? 20.636 10.174 -20.358 1.00 78.00 121 ALA A N 1
ATOM 965 C CA . ALA A 1 121 ? 19.275 9.747 -20.034 1.00 78.00 121 ALA A CA 1
ATOM 966 C C . ALA A 1 121 ? 19.121 8.220 -19.900 1.00 78.00 121 ALA A C 1
ATOM 968 O O . ALA A 1 121 ? 18.317 7.739 -19.109 1.00 78.00 121 ALA A O 1
ATOM 969 N N . ARG A 1 122 ? 19.897 7.426 -20.651 1.00 75.56 122 ARG A N 1
ATOM 970 C CA . ARG A 1 122 ? 19.886 5.959 -20.500 1.00 75.56 122 ARG A CA 1
ATOM 971 C C . ARG A 1 122 ? 20.553 5.529 -19.196 1.00 75.56 122 ARG A C 1
ATOM 973 O O . ARG A 1 122 ? 20.031 4.655 -18.513 1.00 75.56 122 ARG A O 1
ATOM 980 N N . LYS A 1 123 ? 21.670 6.171 -18.833 1.00 81.56 123 LYS A N 1
ATOM 981 C CA . LYS A 1 123 ? 22.386 5.899 -17.576 1.00 81.56 123 LYS A CA 1
ATOM 982 C C . LYS A 1 123 ? 21.547 6.262 -16.352 1.00 81.56 123 LYS A C 1
ATOM 984 O O . LYS A 1 123 ? 21.546 5.502 -15.389 1.00 81.56 123 LYS A O 1
ATOM 989 N N . SER A 1 124 ? 20.809 7.376 -16.395 1.00 87.19 124 SER A N 1
ATOM 990 C CA . SER A 1 124 ? 19.905 7.749 -15.300 1.00 87.19 124 SER A CA 1
ATOM 991 C C . SER A 1 124 ? 18.783 6.727 -15.124 1.00 87.19 124 SER A C 1
ATOM 993 O O . SER A 1 124 ? 18.560 6.270 -14.011 1.00 87.19 124 SER A O 1
ATOM 995 N N . ILE A 1 125 ? 18.151 6.279 -16.213 1.00 87.31 125 ILE A N 1
ATOM 996 C CA . ILE A 1 125 ? 17.090 5.262 -16.145 1.00 87.31 125 ILE A CA 1
ATOM 997 C C . ILE A 1 125 ? 17.636 3.909 -15.678 1.00 87.31 125 ILE A C 1
ATOM 999 O O . ILE A 1 125 ? 16.991 3.227 -14.887 1.00 87.31 125 ILE A O 1
ATOM 1003 N N . ALA A 1 126 ? 18.828 3.511 -16.127 1.00 86.62 126 ALA A N 1
ATOM 1004 C CA . ALA A 1 126 ? 19.475 2.296 -15.639 1.00 86.62 126 ALA A CA 1
ATOM 1005 C C . ALA A 1 126 ? 19.731 2.373 -14.124 1.00 86.62 126 ALA A C 1
ATOM 1007 O O . ALA A 1 126 ? 19.450 1.425 -13.392 1.00 86.62 126 ALA A O 1
ATOM 1008 N N . HIS A 1 127 ? 20.216 3.517 -13.640 1.00 89.81 127 HIS A N 1
ATOM 1009 C CA . HIS A 1 127 ? 20.385 3.749 -12.210 1.00 89.81 127 HIS A CA 1
ATOM 1010 C C . HIS A 1 127 ? 19.048 3.671 -11.456 1.00 89.81 127 HIS A C 1
ATOM 1012 O O . HIS A 1 127 ? 18.960 2.964 -10.456 1.00 89.81 127 HIS A O 1
ATOM 1018 N N . GLU A 1 128 ? 18.002 4.338 -11.949 1.00 89.75 128 GLU A N 1
ATOM 1019 C CA . GLU A 1 128 ? 16.664 4.311 -11.347 1.00 89.75 128 GLU A CA 1
ATOM 1020 C C . GLU A 1 128 ? 16.083 2.895 -11.293 1.00 89.75 128 GLU A C 1
ATOM 1022 O O . GLU A 1 128 ? 15.625 2.472 -10.239 1.00 89.75 128 GLU A O 1
ATOM 1027 N N . LEU A 1 129 ? 16.176 2.111 -12.371 1.00 89.44 129 LEU A N 1
ATOM 1028 C CA . LEU A 1 129 ? 15.717 0.717 -12.388 1.00 89.44 129 LEU A CA 1
ATOM 1029 C C . LEU A 1 129 ? 16.433 -0.140 -11.342 1.00 89.44 129 LEU A C 1
ATOM 1031 O O . LEU A 1 129 ? 15.787 -0.918 -10.639 1.00 89.44 129 LEU A O 1
ATOM 1035 N N . LYS A 1 130 ? 17.755 0.018 -11.213 1.00 90.81 130 LYS A N 1
ATOM 1036 C CA . LYS A 1 130 ? 18.552 -0.709 -10.219 1.00 90.81 130 LYS A CA 1
ATOM 1037 C C . LYS A 1 130 ? 18.193 -0.294 -8.793 1.00 90.81 130 LYS A C 1
ATOM 1039 O O . LYS A 1 130 ? 18.024 -1.148 -7.925 1.00 90.81 130 LYS A O 1
ATOM 1044 N N . GLN A 1 131 ? 18.017 1.003 -8.560 1.00 90.69 131 GLN A N 1
ATOM 1045 C CA . GLN A 1 131 ? 17.606 1.540 -7.267 1.00 90.69 131 GLN A CA 1
ATOM 1046 C C . GLN A 1 131 ? 16.202 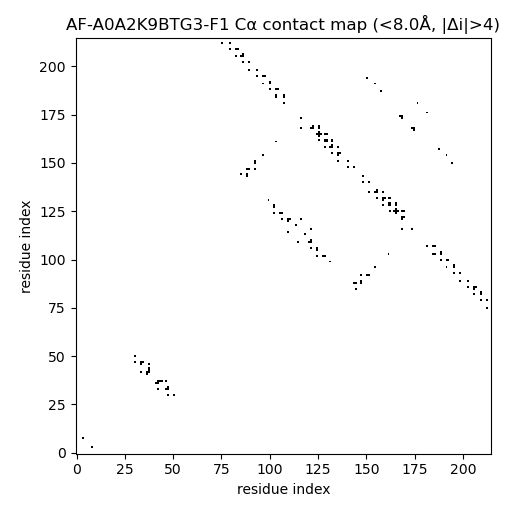1.062 -6.876 1.00 90.69 131 GLN A C 1
ATOM 1048 O O . GLN A 1 131 ? 16.012 0.560 -5.770 1.00 90.69 131 GLN A O 1
ATOM 1053 N N . SER A 1 132 ? 15.227 1.150 -7.782 1.00 88.31 132 SER A N 1
ATOM 1054 C CA . SER A 1 132 ? 13.858 0.697 -7.535 1.00 88.31 132 SER A CA 1
ATOM 1055 C C . SER A 1 132 ? 13.788 -0.826 -7.329 1.00 88.31 132 SER A C 1
ATOM 1057 O O . SER A 1 132 ? 13.021 -1.295 -6.489 1.00 88.31 132 SER A O 1
ATOM 1059 N N . ALA A 1 133 ? 14.622 -1.614 -8.022 1.00 89.44 133 ALA A N 1
ATOM 1060 C CA . ALA A 1 133 ? 14.741 -3.053 -7.780 1.00 89.44 133 ALA A CA 1
ATOM 1061 C C . ALA A 1 133 ? 15.322 -3.372 -6.392 1.00 89.44 133 ALA A C 1
ATOM 1063 O O . ALA A 1 133 ? 14.791 -4.241 -5.697 1.00 89.44 133 ALA A O 1
ATOM 1064 N N . ALA A 1 134 ? 16.359 -2.647 -5.958 1.00 89.31 134 ALA A N 1
ATOM 1065 C CA . ALA A 1 134 ? 16.920 -2.785 -4.615 1.00 89.31 134 ALA A CA 1
ATOM 1066 C C . ALA A 1 134 ? 15.881 -2.454 -3.530 1.00 89.31 134 ALA A C 1
ATOM 1068 O O . ALA A 1 134 ? 15.665 -3.259 -2.626 1.00 89.31 134 ALA A O 1
ATOM 1069 N N . MET A 1 135 ? 15.149 -1.344 -3.682 1.00 88.50 135 MET A N 1
ATOM 1070 C CA . MET A 1 135 ? 14.070 -0.962 -2.761 1.00 88.50 135 MET A CA 1
ATOM 1071 C C . MET A 1 135 ? 12.996 -2.055 -2.639 1.00 88.50 135 MET A C 1
ATOM 1073 O O . MET A 1 135 ? 12.585 -2.400 -1.535 1.00 88.50 135 MET A O 1
ATOM 1077 N N . LEU A 1 136 ? 12.569 -2.661 -3.754 1.00 88.31 136 LEU A N 1
ATOM 1078 C CA . LEU A 1 136 ? 11.560 -3.731 -3.744 1.00 88.31 136 LEU A CA 1
ATOM 1079 C C . LEU A 1 136 ? 12.035 -5.022 -3.051 1.00 88.31 136 LEU A C 1
ATOM 1081 O O . LEU A 1 136 ? 11.209 -5.777 -2.524 1.00 88.31 136 LEU A O 1
ATOM 1085 N N . ARG A 1 137 ? 13.345 -5.297 -3.034 1.00 88.00 137 ARG A N 1
ATOM 1086 C CA . ARG A 1 137 ? 13.919 -6.429 -2.279 1.00 88.00 137 ARG A CA 1
ATOM 1087 C C . ARG A 1 137 ? 13.916 -6.175 -0.781 1.00 88.00 137 ARG A C 1
ATOM 1089 O O . ARG A 1 137 ? 13.680 -7.110 -0.021 1.00 88.00 137 ARG A O 1
ATOM 1096 N N . GLU A 1 138 ? 14.164 -4.933 -0.378 1.00 88.44 138 GLU A N 1
ATOM 1097 C CA . GLU A 1 138 ? 14.255 -4.542 1.030 1.00 88.44 138 GLU A CA 1
ATOM 1098 C C . GLU A 1 138 ? 12.899 -4.528 1.740 1.00 88.44 138 GLU A C 1
ATOM 1100 O O . GLU A 1 138 ? 12.850 -4.752 2.947 1.00 88.44 138 GLU A O 1
ATOM 1105 N N . ILE A 1 139 ? 11.793 -4.323 1.017 1.00 87.62 139 ILE A N 1
ATOM 1106 C CA . ILE A 1 139 ? 10.445 -4.366 1.603 1.00 87.62 139 ILE A CA 1
ATOM 1107 C C . ILE A 1 139 ? 10.164 -5.785 2.113 1.00 87.62 139 ILE A C 1
ATOM 1109 O O . ILE A 1 139 ? 10.055 -6.697 1.295 1.00 87.62 139 ILE A O 1
ATOM 1113 N N . PRO A 1 140 ? 10.001 -6.026 3.424 1.00 84.06 140 PRO A N 1
ATOM 1114 C CA . PRO A 1 140 ? 9.711 -7.364 3.918 1.00 84.06 140 PRO A CA 1
ATOM 1115 C C . PRO A 1 140 ? 8.288 -7.776 3.527 1.00 84.06 140 PRO A C 1
ATOM 1117 O O . PRO A 1 140 ? 7.340 -7.008 3.674 1.00 84.06 140 PRO A O 1
ATOM 1120 N N . VAL A 1 141 ? 8.117 -9.022 3.073 1.00 80.06 141 VAL A N 1
ATOM 1121 C CA . VAL A 1 141 ? 6.801 -9.556 2.659 1.00 80.06 141 VAL A CA 1
ATOM 1122 C C . VAL A 1 141 ? 5.801 -9.543 3.822 1.00 80.06 141 VAL A C 1
ATOM 1124 O O . VAL A 1 141 ? 4.607 -9.375 3.612 1.00 80.06 141 VAL A O 1
ATOM 1127 N N . THR A 1 142 ? 6.299 -9.643 5.057 1.00 79.56 142 THR A N 1
ATOM 1128 C CA . THR A 1 142 ? 5.508 -9.578 6.292 1.00 79.56 142 THR A CA 1
ATOM 1129 C C . THR A 1 142 ? 4.965 -8.185 6.616 1.00 79.56 142 THR A C 1
ATOM 1131 O O . THR A 1 142 ? 4.101 -8.074 7.481 1.00 79.56 142 THR A O 1
ATOM 1134 N N . ALA A 1 143 ? 5.456 -7.124 5.964 1.00 76.00 143 ALA A N 1
ATOM 1135 C CA . ALA A 1 143 ? 4.927 -5.772 6.149 1.00 76.00 143 ALA A CA 1
ATOM 1136 C C . ALA A 1 143 ? 3.661 -5.502 5.324 1.00 76.00 143 ALA A C 1
ATOM 1138 O O . ALA A 1 143 ? 2.988 -4.501 5.565 1.00 76.00 143 ALA A O 1
ATOM 1139 N N . LEU A 1 144 ? 3.331 -6.371 4.366 1.00 77.75 144 LEU A N 1
ATOM 1140 C CA . LEU A 1 144 ? 2.132 -6.258 3.545 1.00 77.75 144 LEU A CA 1
ATOM 1141 C C . LEU A 1 144 ? 1.066 -7.266 3.985 1.00 77.75 144 LEU A C 1
ATOM 1143 O O . LEU A 1 144 ? 1.369 -8.313 4.554 1.00 77.75 144 LEU A O 1
ATOM 1147 N N . SER A 1 145 ? -0.202 -6.951 3.711 1.00 81.81 145 SER A N 1
ATOM 1148 C CA . SER A 1 145 ? -1.295 -7.905 3.909 1.00 81.81 145 SER A CA 1
ATOM 1149 C C . SER A 1 145 ? -1.152 -9.089 2.946 1.00 81.81 145 SER A C 1
ATOM 1151 O O . SER A 1 145 ? -0.607 -8.947 1.852 1.00 81.81 145 SER A O 1
ATOM 1153 N N . ASN A 1 146 ? -1.675 -10.260 3.329 1.00 85.06 146 ASN A N 1
ATOM 1154 C CA . ASN A 1 146 ? -1.595 -11.487 2.520 1.00 85.06 146 ASN A CA 1
ATOM 1155 C C . ASN A 1 146 ? -2.085 -11.288 1.077 1.00 85.06 146 ASN A C 1
ATOM 1157 O O . ASN A 1 146 ? -1.505 -11.834 0.142 1.00 85.06 146 ASN A O 1
ATOM 1161 N N . GLU A 1 147 ? -3.122 -10.471 0.898 1.00 85.69 147 GLU A N 1
ATOM 1162 C CA . GLU A 1 147 ? -3.688 -10.122 -0.407 1.00 85.69 147 GLU A CA 1
ATOM 1163 C C . GLU A 1 147 ? -2.676 -9.372 -1.287 1.00 85.69 147 GLU A C 1
ATOM 1165 O O . GLU A 1 147 ? -2.662 -9.571 -2.492 1.00 85.69 147 GLU A O 1
ATOM 1170 N N . MET A 1 148 ? -1.778 -8.566 -0.710 1.00 88.88 148 MET A N 1
ATOM 1171 C CA . MET A 1 148 ? -0.788 -7.765 -1.446 1.00 88.88 148 MET A CA 1
ATOM 1172 C C . MET A 1 148 ? 0.508 -8.523 -1.762 1.00 88.88 148 MET A C 1
ATOM 1174 O O . MET A 1 148 ? 1.327 -8.067 -2.561 1.00 88.88 148 MET A O 1
ATOM 1178 N N . VAL A 1 149 ? 0.715 -9.695 -1.154 1.00 89.19 149 VAL A N 1
ATOM 1179 C CA . VAL A 1 149 ? 1.950 -10.475 -1.317 1.00 89.19 149 VAL A CA 1
ATOM 1180 C C . VAL A 1 149 ? 2.170 -10.884 -2.770 1.00 89.19 149 VAL A C 1
ATOM 1182 O O . VAL A 1 149 ? 3.286 -10.756 -3.270 1.00 89.19 149 VAL A O 1
ATOM 1185 N N . HIS A 1 150 ? 1.125 -11.342 -3.464 1.00 89.69 150 HIS A N 1
ATOM 1186 C CA . HIS A 1 150 ? 1.255 -11.788 -4.853 1.00 89.69 150 HIS A CA 1
ATOM 1187 C C . HIS A 1 150 ? 1.688 -10.643 -5.783 1.00 89.69 150 HIS A C 1
ATOM 1189 O O . HIS A 1 150 ? 2.562 -10.833 -6.627 1.00 89.69 150 HIS A O 1
ATOM 1195 N N . PHE A 1 151 ? 1.160 -9.437 -5.556 1.00 91.19 151 PHE A N 1
ATOM 1196 C CA . PHE A 1 151 ? 1.549 -8.222 -6.262 1.00 91.19 151 PHE A CA 1
ATOM 1197 C C . PHE A 1 151 ? 3.004 -7.829 -5.991 1.00 91.19 151 PHE A C 1
ATOM 1199 O O . PHE A 1 151 ? 3.738 -7.507 -6.923 1.00 91.19 151 PHE A O 1
ATOM 1206 N N . LEU A 1 152 ? 3.452 -7.888 -4.731 1.00 90.31 152 LEU A N 1
ATOM 1207 C CA . LEU A 1 152 ? 4.843 -7.586 -4.380 1.00 90.31 152 LEU A CA 1
ATOM 1208 C C . LEU A 1 152 ? 5.817 -8.607 -4.984 1.00 90.31 152 LEU A C 1
ATOM 1210 O O . LEU A 1 152 ? 6.879 -8.228 -5.478 1.00 90.31 152 LEU A O 1
ATOM 1214 N N . VAL A 1 153 ? 5.475 -9.897 -4.948 1.00 90.50 153 VAL A N 1
ATOM 1215 C CA . VAL A 1 153 ? 6.284 -10.959 -5.565 1.00 90.50 153 VAL A CA 1
ATOM 1216 C C . VAL A 1 153 ? 6.373 -10.742 -7.073 1.00 90.50 153 VAL A C 1
ATOM 1218 O O . VAL A 1 153 ? 7.481 -10.705 -7.605 1.00 90.50 153 VAL A O 1
ATOM 1221 N N . GLY A 1 154 ? 5.241 -10.491 -7.736 1.00 89.62 154 GLY A N 1
ATOM 1222 C CA . GLY A 1 154 ? 5.212 -10.150 -9.156 1.00 89.62 154 GLY A CA 1
ATOM 1223 C C . GLY A 1 154 ? 6.074 -8.926 -9.471 1.00 89.62 154 GLY A C 1
ATOM 1224 O O . GLY A 1 154 ? 6.937 -8.980 -10.344 1.00 89.62 154 GLY A O 1
ATOM 1225 N N . LEU A 1 155 ? 5.941 -7.841 -8.701 1.00 91.06 155 LEU A N 1
ATOM 1226 C CA . LEU A 1 155 ? 6.773 -6.644 -8.852 1.00 91.06 155 LEU A CA 1
ATOM 1227 C C . LEU A 1 155 ? 8.270 -6.929 -8.702 1.00 91.06 155 LEU A C 1
ATOM 1229 O O . LEU A 1 155 ? 9.066 -6.331 -9.421 1.00 91.06 155 LEU A O 1
ATOM 1233 N N . ARG A 1 156 ? 8.671 -7.834 -7.804 1.00 91.19 156 ARG A N 1
ATOM 1234 C CA . ARG A 1 156 ? 10.078 -8.232 -7.640 1.00 91.19 156 ARG A CA 1
ATOM 1235 C C . ARG A 1 156 ? 10.610 -9.010 -8.835 1.00 91.19 156 ARG A C 1
ATOM 1237 O O . ARG A 1 156 ? 11.757 -8.814 -9.224 1.00 91.19 156 ARG A O 1
ATOM 1244 N N . GLU A 1 157 ? 9.805 -9.879 -9.432 1.00 89.69 157 GLU A N 1
ATOM 1245 C CA . GLU A 1 157 ? 10.199 -10.576 -10.660 1.00 89.69 157 GLU A CA 1
ATOM 1246 C C . GLU A 1 157 ? 10.405 -9.583 -11.803 1.00 89.69 157 GLU A C 1
ATOM 1248 O O . GLU A 1 157 ? 11.438 -9.603 -12.481 1.00 89.69 157 GLU A O 1
ATOM 1253 N N . VAL A 1 158 ? 9.462 -8.652 -11.963 1.00 90.00 158 VAL A N 1
ATOM 1254 C CA . VAL A 1 158 ? 9.577 -7.599 -12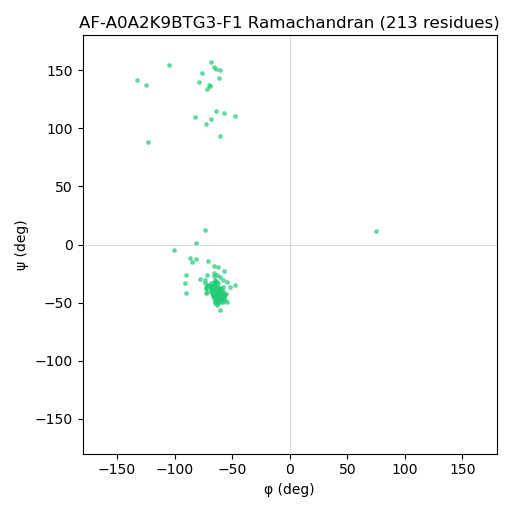.968 1.00 90.00 158 VAL A CA 1
ATOM 1255 C C . VAL A 1 158 ? 10.766 -6.680 -12.671 1.00 90.00 158 VAL A C 1
ATOM 1257 O O . VAL A 1 158 ? 11.464 -6.251 -13.594 1.00 90.00 158 VAL A O 1
ATOM 1260 N N . SER A 1 159 ? 11.057 -6.401 -11.400 1.00 90.25 159 SER A N 1
ATOM 1261 C CA . SER A 1 159 ? 12.178 -5.543 -11.029 1.00 90.25 159 SER A CA 1
ATOM 1262 C C . SER A 1 159 ? 13.539 -6.191 -11.198 1.00 90.25 159 SER A C 1
ATOM 1264 O O . SER A 1 159 ? 14.468 -5.519 -11.638 1.00 90.25 159 SER A O 1
ATOM 1266 N N . ASN A 1 160 ? 13.646 -7.500 -10.983 1.00 90.12 160 ASN A N 1
ATOM 1267 C CA . ASN A 1 160 ? 14.837 -8.259 -11.345 1.00 90.12 160 ASN A CA 1
ATOM 1268 C C . ASN A 1 160 ? 15.097 -8.191 -12.855 1.00 90.12 160 ASN A C 1
ATOM 1270 O O . ASN A 1 160 ? 16.241 -8.029 -13.278 1.00 90.12 160 ASN A O 1
ATOM 1274 N N . TYR A 1 161 ? 14.044 -8.238 -13.679 1.00 87.94 161 TYR A N 1
ATOM 1275 C CA . TYR A 1 161 ? 14.192 -7.997 -15.114 1.00 87.94 161 TYR A CA 1
ATOM 1276 C C . TYR A 1 161 ? 14.634 -6.555 -15.409 1.00 87.9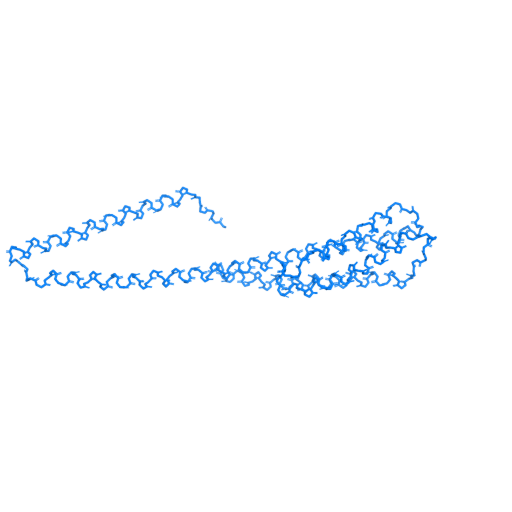4 161 TYR A C 1
ATOM 1278 O O . TYR A 1 161 ? 15.519 -6.340 -16.234 1.00 87.94 161 TYR A O 1
ATOM 1286 N N . GLY A 1 162 ? 14.073 -5.566 -14.708 1.00 87.50 162 GLY A N 1
ATOM 1287 C CA . GLY A 1 162 ? 14.500 -4.167 -14.791 1.00 87.50 162 GLY A CA 1
ATOM 1288 C C . GLY A 1 162 ? 15.982 -3.966 -14.452 1.00 87.50 162 GLY A C 1
ATOM 1289 O O . GLY A 1 162 ? 16.677 -3.256 -15.177 1.00 87.50 162 GLY A O 1
ATOM 1290 N N . GLU A 1 163 ? 16.490 -4.631 -13.412 1.00 89.69 163 GLU A N 1
ATOM 1291 C CA . GLU A 1 163 ? 17.911 -4.600 -13.048 1.00 89.69 163 GLU A CA 1
ATOM 1292 C C . GLU A 1 163 ? 18.786 -5.275 -14.110 1.00 89.69 163 GLU A C 1
ATOM 1294 O O . GLU A 1 163 ? 19.793 -4.702 -14.514 1.00 89.69 163 GLU A O 1
ATOM 1299 N N . PHE A 1 164 ? 18.381 -6.434 -14.640 1.00 88.88 164 PHE A N 1
ATOM 1300 C CA . PHE A 1 164 ? 19.087 -7.077 -15.754 1.00 88.88 164 PHE A CA 1
ATOM 1301 C C . PHE A 1 164 ? 19.216 -6.137 -16.967 1.00 88.88 164 PHE A C 1
ATOM 1303 O O . PHE A 1 164 ? 20.280 -6.024 -17.586 1.00 88.88 164 PHE A O 1
ATOM 1310 N N . ILE A 1 165 ? 18.142 -5.409 -17.290 1.00 86.81 165 ILE A N 1
ATOM 1311 C CA . ILE A 1 165 ? 18.169 -4.396 -18.346 1.00 86.81 165 ILE A CA 1
ATOM 1312 C C . ILE A 1 165 ? 19.075 -3.227 -17.962 1.00 86.81 165 ILE A C 1
ATOM 1314 O O . ILE A 1 165 ? 19.852 -2.786 -18.800 1.00 86.81 165 ILE A O 1
ATOM 1318 N N . ALA A 1 166 ? 19.035 -2.748 -16.721 1.00 86.69 166 ALA A N 1
ATOM 1319 C CA . ALA A 1 166 ? 19.928 -1.697 -16.243 1.00 86.69 166 ALA A CA 1
ATOM 1320 C C . ALA A 1 166 ? 21.411 -2.080 -16.343 1.00 86.69 166 ALA A C 1
ATOM 1322 O O . ALA A 1 166 ? 22.243 -1.254 -16.715 1.00 86.69 166 ALA A O 1
ATOM 1323 N N . GLU A 1 167 ? 21.760 -3.327 -16.036 1.00 86.44 167 GLU A N 1
ATOM 1324 C CA . GLU A 1 167 ? 23.124 -3.831 -16.185 1.00 86.44 167 GLU A CA 1
ATOM 1325 C C . GLU A 1 167 ? 23.527 -3.901 -17.649 1.00 86.44 167 GLU A C 1
ATOM 1327 O O . GLU A 1 167 ? 24.593 -3.407 -18.008 1.00 86.44 167 GLU A O 1
ATOM 1332 N N . THR A 1 168 ? 22.635 -4.402 -18.506 1.00 83.12 168 THR A N 1
ATOM 1333 C CA . THR A 1 168 ? 22.835 -4.380 -19.958 1.00 83.12 168 THR A CA 1
ATOM 1334 C C . THR A 1 168 ? 23.047 -2.940 -20.440 1.00 83.12 168 THR A C 1
ATOM 1336 O O . THR A 1 168 ? 23.999 -2.665 -21.157 1.00 83.12 168 THR A O 1
ATOM 1339 N N . LEU A 1 169 ? 22.241 -1.982 -19.972 1.00 77.62 169 LEU A N 1
ATOM 1340 C CA . LEU A 1 169 ? 22.355 -0.559 -20.314 1.00 77.62 169 LEU A CA 1
ATOM 1341 C C . LEU A 1 169 ? 23.678 0.096 -19.876 1.00 77.62 169 LEU A C 1
ATOM 1343 O O . LEU A 1 169 ? 24.042 1.140 -20.415 1.00 77.62 169 LEU A O 1
ATOM 1347 N N . ASN A 1 170 ? 24.398 -0.505 -18.928 1.00 76.50 170 ASN A N 1
ATOM 1348 C CA . ASN A 1 170 ? 25.675 -0.006 -18.421 1.00 76.50 170 ASN A CA 1
ATOM 1349 C C . ASN A 1 170 ? 26.905 -0.726 -19.014 1.00 76.50 170 ASN A C 1
ATOM 1351 O O . ASN A 1 170 ? 28.030 -0.318 -18.723 1.00 76.50 170 ASN A O 1
ATOM 1355 N N . GLN A 1 171 ? 26.727 -1.774 -19.828 1.00 74.75 171 GLN A N 1
ATOM 1356 C CA . GLN A 1 171 ? 27.834 -2.535 -20.422 1.00 74.75 171 GLN A CA 1
ATOM 1357 C C . GLN A 1 171 ? 28.509 -1.801 -21.593 1.00 74.75 171 GLN A C 1
ATOM 1359 O O . GLN A 1 171 ? 27.868 -1.078 -22.357 1.00 74.75 171 GLN A O 1
ATOM 1364 N N . PHE A 1 172 ? 29.821 -2.025 -21.741 1.00 58.91 172 PHE A N 1
ATOM 1365 C CA . PHE A 1 172 ? 30.632 -1.562 -22.869 1.00 58.91 172 PHE A CA 1
ATOM 1366 C C . PHE A 1 172 ? 31.356 -2.756 -23.523 1.00 58.91 172 PHE A C 1
ATOM 1368 O O . PHE A 1 172 ? 31.906 -3.578 -22.785 1.00 58.91 172 PHE A O 1
ATOM 1375 N N . PRO A 1 173 ? 31.423 -2.861 -24.865 1.00 65.69 173 PRO A N 1
ATOM 1376 C CA . PRO A 1 173 ? 30.840 -1.959 -25.866 1.00 65.69 173 PRO A CA 1
ATOM 1377 C C . PRO A 1 173 ? 29.307 -2.015 -25.883 1.00 65.69 173 PRO A C 1
ATOM 1379 O O . PRO A 1 173 ? 28.726 -2.996 -25.438 1.00 65.69 173 PRO A O 1
ATOM 1382 N N . GLU A 1 174 ? 28.684 -0.945 -26.383 1.00 64.88 174 GLU A N 1
ATOM 1383 C CA . GLU A 1 174 ? 27.231 -0.710 -26.402 1.00 64.88 174 GLU A CA 1
ATOM 1384 C C . GLU A 1 174 ? 26.433 -1.946 -26.915 1.00 64.88 174 GLU A C 1
ATOM 1386 O O . GLU A 1 174 ? 26.516 -2.270 -28.102 1.00 64.88 174 GLU A O 1
ATOM 1391 N N . PRO A 1 175 ? 25.663 -2.660 -26.064 1.00 65.19 175 PRO A N 1
ATOM 1392 C CA . PRO A 1 175 ? 24.880 -3.829 -26.476 1.00 65.19 175 PRO A CA 1
ATOM 1393 C C . PRO A 1 175 ? 23.831 -3.535 -27.553 1.00 65.19 175 PRO A C 1
ATOM 1395 O O . PRO A 1 175 ? 23.213 -2.482 -27.599 1.00 65.19 175 PRO A O 1
ATOM 1398 N N . ILE A 1 176 ? 23.506 -4.494 -28.410 1.00 67.19 176 ILE A N 1
ATOM 1399 C CA . ILE A 1 176 ? 22.363 -4.330 -29.318 1.00 67.19 176 ILE A CA 1
ATOM 1400 C C . ILE A 1 176 ? 21.094 -4.698 -28.539 1.00 67.19 176 ILE A C 1
ATOM 1402 O O . ILE A 1 176 ? 20.884 -5.867 -28.217 1.00 67.19 176 ILE A O 1
ATOM 1406 N N . ILE A 1 177 ? 20.238 -3.716 -28.222 1.00 73.69 177 ILE A N 1
ATOM 1407 C CA . ILE A 1 177 ? 18.912 -4.011 -27.656 1.00 73.69 177 ILE A CA 1
ATOM 1408 C C . ILE A 1 177 ? 18.091 -4.671 -28.758 1.00 73.69 177 ILE A C 1
ATOM 1410 O O . ILE A 1 177 ? 17.694 -4.020 -29.725 1.00 73.69 177 ILE A O 1
ATOM 1414 N N . SER A 1 178 ? 17.851 -5.970 -28.613 1.00 77.62 178 SER A N 1
ATOM 1415 C CA . SER A 1 178 ? 17.026 -6.708 -29.560 1.00 77.62 178 SER A CA 1
ATOM 1416 C C . SER A 1 178 ? 15.584 -6.190 -29.545 1.00 77.62 178 SER A C 1
ATOM 1418 O O . SER A 1 178 ? 15.072 -5.729 -28.519 1.00 77.62 178 SER A O 1
ATOM 1420 N N . GLU A 1 179 ? 14.890 -6.310 -30.675 1.00 80.25 179 GLU A N 1
ATOM 1421 C CA . GLU A 1 179 ? 13.458 -6.003 -30.739 1.00 80.25 179 GLU A CA 1
ATOM 1422 C C . GLU A 1 179 ? 12.652 -6.862 -29.742 1.00 80.25 179 GLU A C 1
ATOM 1424 O O . GLU A 1 179 ? 11.662 -6.392 -29.178 1.00 80.25 179 GLU A O 1
ATOM 1429 N N . ASP A 1 180 ? 13.115 -8.088 -29.456 1.00 84.44 180 ASP A N 1
ATOM 1430 C CA . ASP A 1 180 ? 12.534 -8.967 -28.433 1.00 84.44 180 ASP A CA 1
ATOM 1431 C C . ASP A 1 180 ? 12.634 -8.354 -27.030 1.00 84.44 180 ASP A C 1
ATOM 1433 O O . ASP A 1 180 ? 11.661 -8.347 -26.279 1.00 84.44 180 ASP A O 1
ATOM 1437 N N . THR A 1 181 ? 13.767 -7.735 -26.691 1.00 83.12 181 THR A N 1
ATOM 1438 C CA . THR A 1 181 ? 13.956 -7.031 -25.414 1.00 83.12 181 THR A CA 1
ATOM 1439 C C . THR A 1 181 ? 12.947 -5.892 -25.257 1.00 83.12 181 THR A C 1
ATOM 1441 O O . THR A 1 181 ? 12.307 -5.764 -24.215 1.00 83.12 181 THR A O 1
ATOM 1444 N N . VAL A 1 182 ? 12.736 -5.089 -26.305 1.00 83.06 182 VAL A N 1
ATOM 1445 C CA . VAL A 1 182 ? 11.746 -3.997 -26.279 1.00 83.06 182 VAL A CA 1
ATOM 1446 C C . VAL A 1 182 ? 10.320 -4.541 -26.156 1.00 83.06 182 VAL A C 1
ATOM 1448 O O . VAL A 1 182 ? 9.512 -3.985 -25.407 1.00 83.06 182 VAL A O 1
ATOM 1451 N N . LYS A 1 183 ? 9.999 -5.640 -26.854 1.00 87.81 183 LYS A N 1
ATOM 1452 C CA . LYS A 1 183 ? 8.703 -6.327 -26.731 1.00 87.81 183 LYS A CA 1
ATOM 1453 C C . LYS A 1 183 ? 8.475 -6.841 -25.312 1.00 87.81 183 LYS A C 1
ATOM 1455 O O . LYS A 1 183 ? 7.396 -6.616 -24.768 1.00 87.81 183 LYS A O 1
ATOM 1460 N N . ARG A 1 184 ? 9.486 -7.446 -24.686 1.00 87.56 184 ARG A N 1
ATOM 1461 C CA . ARG A 1 184 ? 9.425 -7.907 -23.292 1.00 87.56 184 ARG A CA 1
ATOM 1462 C C . ARG A 1 184 ? 9.216 -6.756 -22.318 1.00 87.56 184 ARG A C 1
ATOM 1464 O O . ARG A 1 184 ? 8.313 -6.847 -21.500 1.00 87.56 184 ARG A O 1
ATOM 1471 N N . ILE A 1 185 ? 9.956 -5.651 -22.446 1.00 86.50 185 ILE A N 1
ATOM 1472 C CA . ILE A 1 185 ? 9.771 -4.460 -21.596 1.00 86.50 185 ILE A CA 1
ATOM 1473 C C . ILE A 1 185 ? 8.333 -3.922 -21.706 1.00 86.50 185 ILE A C 1
ATOM 1475 O O . ILE A 1 185 ? 7.690 -3.639 -20.696 1.00 86.50 185 ILE A O 1
ATOM 1479 N N . LYS A 1 186 ? 7.790 -3.828 -22.928 1.00 88.88 186 LYS A N 1
ATOM 1480 C CA . LYS A 1 186 ? 6.385 -3.441 -23.147 1.00 88.88 186 LYS A CA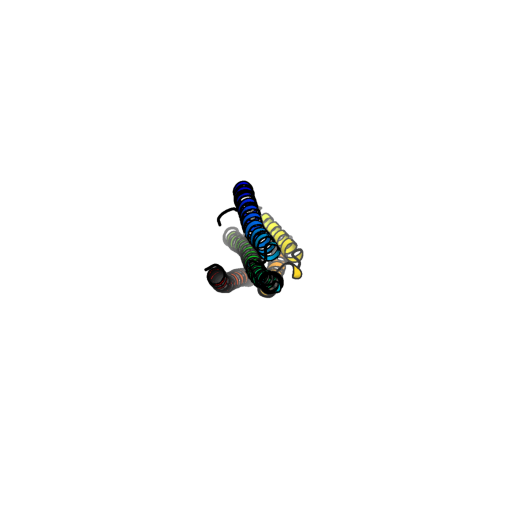 1
ATOM 1481 C C . LYS A 1 186 ? 5.409 -4.442 -22.527 1.00 88.88 186 LYS A C 1
ATOM 1483 O O . LYS A 1 186 ? 4.403 -4.026 -21.962 1.00 88.88 186 LYS A O 1
ATOM 1488 N N . GLY A 1 187 ? 5.699 -5.738 -22.629 1.00 90.00 187 GLY A N 1
ATOM 1489 C CA . GLY A 1 187 ? 4.924 -6.800 -21.989 1.00 90.00 187 GLY A CA 1
ATOM 1490 C C . GLY A 1 187 ? 4.886 -6.650 -20.469 1.00 90.00 187 GLY A C 1
ATOM 1491 O O . GLY A 1 187 ? 3.809 -6.699 -19.888 1.00 90.00 187 GLY A O 1
ATOM 1492 N N . GLN A 1 188 ? 6.031 -6.365 -19.847 1.00 89.12 188 GLN A N 1
ATOM 1493 C CA . GLN A 1 188 ? 6.124 -6.140 -18.405 1.00 89.12 188 GLN A CA 1
ATOM 1494 C C . GLN A 1 188 ? 5.368 -4.886 -17.952 1.00 89.12 188 GLN A C 1
ATOM 1496 O O . GLN A 1 188 ? 4.639 -4.934 -16.969 1.00 89.12 188 GLN A O 1
ATOM 1501 N N . SER A 1 189 ? 5.460 -3.781 -18.701 1.00 89.88 189 SER A N 1
ATOM 1502 C CA . SER A 1 189 ? 4.657 -2.583 -18.410 1.00 89.88 189 SER A CA 1
ATOM 1503 C C . SER A 1 189 ? 3.154 -2.876 -18.466 1.00 89.88 189 SER A C 1
ATOM 1505 O O . SER A 1 189 ? 2.425 -2.428 -17.589 1.00 89.88 189 SER A O 1
ATOM 1507 N N . LYS A 1 190 ? 2.695 -3.655 -19.455 1.00 91.94 190 LYS A N 1
ATOM 1508 C CA . LYS A 1 190 ? 1.284 -4.062 -19.559 1.00 91.94 190 LYS A CA 1
ATOM 1509 C C . LYS A 1 190 ? 0.854 -5.006 -18.438 1.00 91.94 190 LYS A C 1
ATOM 1511 O O . LYS A 1 190 ? -0.289 -4.942 -18.003 1.00 91.94 190 LYS A O 1
ATOM 1516 N N . LEU A 1 191 ? 1.747 -5.888 -17.993 1.00 92.19 191 LEU A N 1
ATOM 1517 C CA . LEU A 1 191 ? 1.482 -6.785 -16.873 1.00 92.19 191 LEU A CA 1
ATOM 1518 C C . LEU A 1 191 ? 1.259 -5.988 -15.581 1.00 92.19 191 LEU A C 1
ATOM 1520 O O . LEU A 1 191 ? 0.290 -6.249 -14.876 1.00 92.19 191 LEU A O 1
ATOM 1524 N N . ILE A 1 192 ? 2.097 -4.976 -15.324 1.00 91.81 192 ILE A N 1
ATOM 1525 C CA . ILE A 1 192 ? 1.911 -4.067 -14.184 1.00 91.81 192 ILE A CA 1
ATOM 1526 C C . ILE A 1 192 ? 0.595 -3.293 -14.317 1.00 91.81 192 ILE A C 1
ATOM 1528 O O . ILE A 1 192 ? -0.123 -3.172 -13.333 1.00 91.81 192 ILE A O 1
ATOM 1532 N N . ASP A 1 193 ? 0.248 -2.807 -15.514 1.00 92.44 193 ASP A N 1
ATOM 1533 C CA . ASP A 1 193 ? -1.033 -2.123 -15.746 1.00 92.44 193 ASP A CA 1
ATOM 1534 C C . ASP A 1 193 ? -2.232 -3.025 -15.402 1.00 92.44 193 ASP A C 1
ATOM 1536 O O . ASP A 1 193 ? -3.131 -2.591 -14.687 1.00 92.44 193 ASP A O 1
ATOM 1540 N N . LYS A 1 194 ? -2.199 -4.303 -15.804 1.00 94.12 194 LYS A N 1
ATOM 1541 C CA . LYS A 1 194 ? -3.234 -5.282 -15.434 1.00 94.12 194 LYS A CA 1
ATOM 1542 C C . LYS A 1 194 ? -3.305 -5.504 -13.920 1.00 94.12 194 LYS A C 1
ATOM 1544 O O . LYS A 1 194 ? -4.390 -5.561 -13.357 1.00 94.12 194 LYS A O 1
ATOM 1549 N N . TRP A 1 195 ? -2.160 -5.609 -13.246 1.00 94.31 195 TRP A N 1
ATOM 1550 C CA . TRP A 1 195 ? -2.137 -5.739 -11.787 1.00 94.31 195 TRP A CA 1
ATOM 1551 C C . TRP A 1 195 ? -2.657 -4.489 -11.075 1.00 94.31 195 TRP A C 1
ATOM 1553 O O . TRP A 1 195 ? -3.279 -4.616 -10.027 1.00 94.31 195 TRP A O 1
ATOM 1563 N N . MET A 1 196 ? -2.449 -3.293 -11.631 1.00 92.75 196 MET A N 1
ATOM 1564 C CA . MET A 1 196 ? -3.044 -2.067 -11.091 1.00 92.75 196 MET A CA 1
ATOM 1565 C C . MET A 1 196 ? -4.569 -2.050 -11.243 1.00 92.75 196 MET A C 1
ATOM 1567 O O . MET A 1 196 ? -5.243 -1.542 -10.351 1.00 92.75 196 MET A O 1
ATOM 1571 N N . GLU A 1 197 ? -5.115 -2.612 -12.326 1.00 94.19 197 GLU A N 1
ATOM 1572 C CA . GLU A 1 197 ? -6.565 -2.796 -12.496 1.00 94.19 197 GLU A CA 1
ATOM 1573 C C . GLU A 1 197 ? -7.124 -3.783 -11.459 1.00 94.19 197 GLU A C 1
ATOM 1575 O O . GLU A 1 197 ? -8.053 -3.438 -10.733 1.00 94.19 197 GLU A O 1
ATOM 1580 N N . GLU A 1 198 ? -6.501 -4.958 -11.308 1.00 93.12 198 GLU A N 1
ATOM 1581 C CA . GLU A 1 198 ? -6.875 -5.967 -10.298 1.00 93.12 198 GLU A CA 1
ATOM 1582 C C . GLU A 1 198 ? -6.801 -5.403 -8.869 1.00 93.12 198 GLU A C 1
ATOM 1584 O O . GLU A 1 198 ? -7.667 -5.655 -8.029 1.00 93.12 198 GLU A O 1
ATOM 1589 N N . LEU A 1 199 ? -5.774 -4.600 -8.583 1.00 92.38 199 LEU A N 1
ATOM 1590 C CA . LEU A 1 199 ? -5.624 -3.929 -7.297 1.00 92.38 199 LEU A CA 1
ATOM 1591 C C . LEU A 1 199 ? -6.701 -2.853 -7.083 1.00 92.38 199 LEU A C 1
ATOM 1593 O O . LEU A 1 199 ? -7.131 -2.645 -5.949 1.00 92.38 199 LEU A O 1
ATOM 1597 N N . GLY A 1 200 ? -7.146 -2.192 -8.155 1.00 91.94 200 GLY A N 1
ATOM 1598 C CA . GLY A 1 200 ? -8.248 -1.230 -8.130 1.00 91.94 200 GLY A CA 1
ATOM 1599 C C . GLY A 1 200 ? -9.586 -1.881 -7.781 1.00 91.94 200 GLY A C 1
ATOM 1600 O O . GLY A 1 200 ? -10.300 -1.374 -6.921 1.00 91.94 200 GLY A O 1
ATOM 1601 N N . GLU A 1 201 ? -9.883 -3.048 -8.359 1.00 93.19 201 GLU A N 1
ATOM 1602 C CA . GLU A 1 201 ? -11.076 -3.832 -7.997 1.00 93.19 201 GLU A CA 1
ATOM 1603 C C . GLU A 1 201 ? -11.068 -4.225 -6.510 1.00 93.19 201 GLU A C 1
ATOM 1605 O O . GLU A 1 201 ? -12.100 -4.196 -5.835 1.00 93.19 201 GLU A O 1
ATOM 1610 N N . LEU A 1 202 ? -9.888 -4.553 -5.977 1.00 91.19 202 LEU A N 1
ATOM 1611 C CA . LEU A 1 202 ? -9.719 -4.894 -4.568 1.00 91.19 202 LEU A CA 1
ATOM 1612 C C . LEU A 1 202 ? -9.840 -3.662 -3.648 1.00 91.19 202 LEU A C 1
ATOM 1614 O O . LEU A 1 202 ? -10.439 -3.769 -2.576 1.00 91.19 202 LEU A O 1
ATOM 1618 N N . ASP A 1 203 ? -9.336 -2.490 -4.055 1.00 92.19 203 ASP A N 1
ATOM 1619 C CA . ASP A 1 203 ? -9.561 -1.218 -3.342 1.00 92.19 203 ASP A CA 1
ATOM 1620 C C . ASP A 1 203 ? -11.059 -0.907 -3.231 1.00 92.19 203 ASP A C 1
ATOM 1622 O O . ASP A 1 203 ? -11.544 -0.575 -2.146 1.00 92.19 203 ASP A O 1
ATOM 1626 N N . ASP A 1 204 ? -11.806 -1.076 -4.324 1.00 92.81 204 ASP A N 1
ATOM 1627 C CA . ASP A 1 204 ? -13.245 -0.821 -4.363 1.00 92.81 204 ASP A CA 1
ATOM 1628 C C . ASP A 1 204 ? -14.030 -1.756 -3.424 1.00 92.81 204 ASP A C 1
ATOM 1630 O O . ASP A 1 204 ? -14.869 -1.276 -2.651 1.00 92.81 204 ASP A O 1
ATOM 1634 N N . ASP A 1 205 ? -13.724 -3.062 -3.399 1.00 92.06 205 ASP A N 1
ATOM 1635 C CA . ASP A 1 205 ? -14.349 -4.013 -2.458 1.00 92.06 205 ASP A CA 1
ATOM 1636 C C . ASP A 1 205 ? -14.053 -3.639 -0.996 1.00 92.06 205 ASP A C 1
ATOM 1638 O O . ASP A 1 205 ? -14.956 -3.572 -0.153 1.00 92.06 205 ASP A O 1
ATOM 1642 N N . VAL A 1 206 ? -12.794 -3.326 -0.671 1.00 89.31 206 VAL A N 1
ATOM 1643 C CA . VAL A 1 206 ? -12.406 -2.979 0.704 1.00 89.31 206 VAL A CA 1
ATOM 1644 C C . VAL A 1 206 ? -13.031 -1.650 1.136 1.00 89.31 206 VAL A C 1
ATOM 1646 O O . VAL A 1 206 ? -13.517 -1.538 2.268 1.00 89.31 206 VAL A O 1
ATOM 1649 N N . ARG A 1 207 ? -13.092 -0.647 0.252 1.00 91.19 207 ARG A N 1
ATOM 1650 C CA . ARG A 1 207 ? -13.770 0.630 0.533 1.00 91.19 207 ARG A CA 1
ATOM 1651 C C . ARG A 1 207 ? -15.263 0.453 0.736 1.00 91.19 207 ARG A C 1
ATOM 1653 O O . ARG A 1 207 ? -15.813 1.078 1.646 1.00 91.19 207 ARG A O 1
ATOM 1660 N N . TYR A 1 208 ? -15.910 -0.390 -0.063 1.00 91.62 208 TYR A N 1
ATOM 1661 C CA . TYR A 1 208 ? -17.326 -0.702 0.098 1.00 91.62 208 TYR A CA 1
ATOM 1662 C C . TYR A 1 208 ? -17.603 -1.317 1.478 1.00 91.62 208 TYR A C 1
ATOM 1664 O O . TYR A 1 208 ? -18.462 -0.828 2.218 1.00 91.62 208 TYR A O 1
ATOM 1672 N N . ARG A 1 209 ? -16.803 -2.307 1.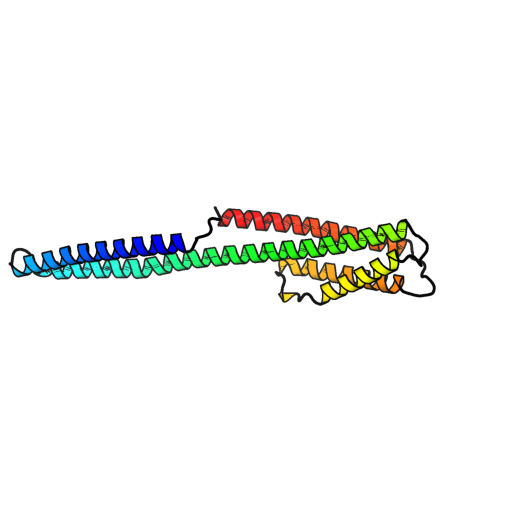895 1.00 87.81 209 ARG A N 1
ATOM 1673 C CA . ARG A 1 209 ? -16.901 -2.906 3.240 1.00 87.81 209 ARG A CA 1
ATOM 1674 C C . ARG A 1 209 ? -16.645 -1.892 4.351 1.00 87.81 209 ARG A C 1
ATOM 1676 O O . ARG A 1 209 ? -17.364 -1.875 5.346 1.00 87.81 209 ARG A O 1
ATOM 1683 N N . TYR A 1 210 ? -15.667 -1.008 4.173 1.00 86.88 210 TYR A N 1
ATOM 1684 C CA . TYR A 1 210 ? -15.373 0.048 5.142 1.00 86.88 210 TYR A CA 1
ATOM 1685 C C . TYR A 1 210 ? -16.540 1.032 5.314 1.00 86.88 210 TYR A C 1
ATOM 1687 O O . TYR A 1 210 ? -16.832 1.460 6.430 1.00 86.88 210 TYR A O 1
ATOM 1695 N N . GLN A 1 211 ? -17.249 1.370 4.233 1.00 88.44 211 GLN A N 1
ATOM 1696 C CA . GLN A 1 211 ? -18.443 2.217 4.303 1.00 88.44 211 GLN A CA 1
ATOM 1697 C C . GLN A 1 211 ? -19.615 1.523 5.005 1.00 88.44 211 GLN A C 1
ATOM 1699 O O . GLN A 1 211 ? -20.334 2.182 5.753 1.00 88.44 211 GLN A O 1
ATOM 1704 N N . LEU A 1 212 ? -19.786 0.212 4.807 1.00 86.94 212 LEU A N 1
ATOM 1705 C CA . LEU A 1 212 ? -20.826 -0.571 5.479 1.00 86.94 212 LEU A CA 1
ATOM 1706 C C . LEU A 1 212 ? -20.638 -0.637 6.998 1.00 86.94 212 LEU A C 1
ATOM 1708 O O . LEU A 1 212 ? -21.622 -0.567 7.719 1.00 86.94 212 LEU A O 1
ATOM 1712 N N . ILE A 1 213 ? -19.401 -0.758 7.487 1.00 80.69 213 ILE A N 1
ATOM 1713 C CA . ILE A 1 213 ? -19.128 -0.820 8.937 1.00 80.69 213 ILE A CA 1
ATOM 1714 C C . ILE A 1 213 ? -19.291 0.552 9.603 1.00 80.69 213 ILE A C 1
ATOM 1716 O O . ILE A 1 213 ? -19.647 0.650 10.778 1.00 80.69 213 ILE A O 1
ATOM 1720 N N . ARG A 1 214 ? -19.021 1.621 8.849 1.00 77.81 214 ARG A N 1
ATOM 1721 C CA . ARG A 1 214 ? -19.054 2.994 9.354 1.00 77.81 214 ARG A CA 1
ATOM 1722 C C . ARG A 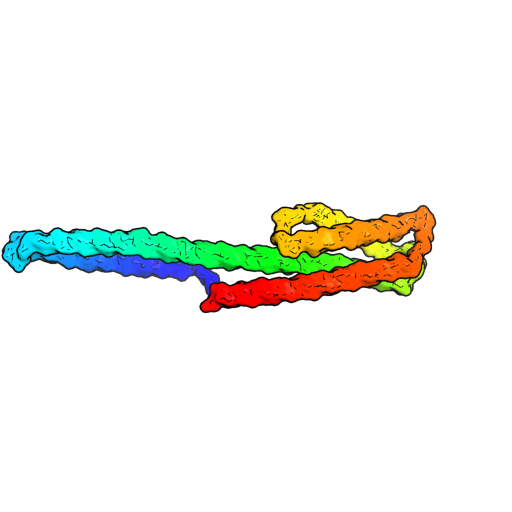1 214 ? -20.470 3.569 9.489 1.00 77.81 214 ARG A C 1
ATOM 1724 O O . ARG A 1 214 ? -20.658 4.473 10.307 1.00 77.81 214 ARG A O 1
ATOM 1731 N N . ASN A 1 215 ? -21.406 3.119 8.655 1.00 74.88 215 ASN A N 1
ATOM 1732 C CA . ASN A 1 215 ? -22.801 3.577 8.630 1.00 74.88 215 ASN A CA 1
ATOM 1733 C C . ASN A 1 215 ? -23.673 2.766 9.594 1.00 74.88 215 ASN A C 1
ATOM 1735 O O . ASN A 1 215 ? -24.542 3.394 10.238 1.00 74.88 215 ASN A O 1
#

Secondary structure (DSSP, 8-state):
-----HHHHHHHHHHHHHHHHHHHHHHHHHHHHHHHHHHTTSS-THHHHHHHHHHHHHHHHHHHHHHHHHHHHHHHHHHHHHHHHHHHHHHHHHHHHHHHHHHHHHHHHHHHH--STT-HHHHHHHHHHHHHHHHHHHS-GGGS-HHHHHHHHHHHHHHHHHHHHHHHHH-SS-----HHHHHHHHHHHHHHHHHHHHHHHHHHHHHHHHHHHH-